Protein AF-A0A2X2M7Y1-F1 (afdb_monomer)

Foldseek 3Di:
DAAALLRVCVQCLQVLQLDDLLVVLLSNLLRQFADHNLCLVVLVLLAPSVLLVLLHVLLNVLSVVLSCVLRPDDADPVRPDDDDPVPDPPPDDDPVVVVVVVVVVSVVVVVVVVVQLVVLVVVQVVQQVVQQVVQCVVCVVVVHPGGDGPLQVQLVVQLVLLVVLPDDNVLSSVLSSLLSSCQRGNLVVSSNVCSVPLVVDAQLSSSLSSSLSNGNLYPVSLVSNLVSCPVRYDPVSSVSSVVCSVVSSVSSNSSSSSSSSVRSVVGD

Organism: Staphylococcus aureus (NCBI:txid1280)

Nearest PDB structures (foldseek):
  5l2a-assembly1_B  TM=8.641E-01  e=1.052E-09  Neisseria wadsworthii 9715
  5l27-assembly1_A  TM=8.281E-01  e=6.417E-10  Neisseria wadsworthii 9715
  5l26-assembly1_C  TM=8.248E-01  e=1.151E-09  Neisseria wadsworthii 9715
  5l24-assembly1_C  TM=8.376E-01  e=5.801E-09  Neisseria wadsworthii 9715
  5l2b-assembly1_B  TM=8.022E-01  e=2.827E-09  Neisseria wadsworthii 9715

Mean predicted aligned error: 6.66 Å

InterPro domains:
  IPR008276 Concentrative nucleoside transporter [PTHR10590] (1-267)
  IPR011657 Concentrative nucleoside transporter C-terminal domain [PF07662] (52-264)

Solvent-accessible surface area (backbone atoms only — not comparable to full-atom values): 13838 Å² total; per-residue (Å²): 118,62,41,25,45,50,54,49,49,60,77,40,30,71,38,50,57,74,47,56,53,70,57,44,37,37,54,53,25,34,29,24,34,29,48,32,50,87,50,48,70,58,48,47,75,40,45,67,44,71,49,53,65,53,24,56,64,42,25,54,58,34,26,51,54,46,31,50,71,77,54,70,77,86,77,54,79,92,68,69,68,87,61,66,75,82,85,56,92,70,71,78,66,54,69,68,58,49,49,51,52,50,52,52,51,51,51,52,49,51,54,48,50,52,54,49,51,54,51,36,49,52,49,49,50,51,49,23,52,51,39,24,52,52,36,32,53,51,18,64,73,73,72,46,92,57,59,51,39,52,40,56,61,44,9,61,73,32,26,64,54,28,42,75,49,69,42,55,76,75,56,11,53,55,50,6,23,48,56,31,39,17,34,68,40,36,39,67,61,45,40,63,69,41,40,82,53,49,85,76,45,53,58,28,57,40,39,27,54,52,19,34,43,59,33,45,35,26,57,61,46,53,55,48,42,53,56,45,37,58,76,54,31,56,70,69,46,35,57,52,45,62,74,42,50,70,57,30,50,49,38,9,47,50,21,21,51,50,34,12,37,61,48,22,76,79,30,110

Sequence (268 aa):
MFLGNTEALAVSSEQLKRMNEMRVLTIAMMSMSSVSGAIVGAYVQMVPGELVLTAIPLNIVNAIIVSCLLNPVSVEEKEDIIYSLKNNEVERQPFFSFLGDSVLAAGKLVLIIIAFVISFVALADLFDRFINLITGLIGGWIGIKGSFGLNQILGVFMYPFALLLGLPYDEAWLVAQQMAKKIVTNEFVVMGEISKDIASYTPHHRAVITTFLISFANFSTIGMIIGTLKGIVDKKTSDFVSKYVPMMLLSGILVSLLTAAFVGLFAW

pLDDT: mean 86.99, std 10.11, range [48.72, 98.0]

Secondary structure (DSSP, 8-state):
--S-HHHHHHHTHHHHTTS-HHHHHHHHHHHTT---HHHHHHHHHHS-HHHHHHHHHHHHHHHHHHHHHHS-----GGG-----STTS------HHHHHHHHHHHHHHHHHHHHHHHHHHHHHHHHHHHHHHHHHHHHHHHHT------HHHHHHHHHHHHHHHTT--HHHHHHHHHHHHHHHHS-HHHHHHHHTTTGGGS-HHHHHHHHHHHSS--SHHHHHHHHHHHHHHS-HHHHHHHHTTHHHHHHHHHHHHHHHHHHHHHH--

Structure (mmCIF, N/CA/C/O backbone):
data_AF-A0A2X2M7Y1-F1
#
_entry.id   AF-A0A2X2M7Y1-F1
#
loop_
_atom_site.group_PDB
_atom_site.id
_atom_site.type_symbol
_atom_site.label_atom_id
_atom_site.label_alt_id
_atom_site.label_comp_id
_atom_site.label_asym_id
_atom_site.label_entity_id
_atom_site.label_seq_id
_atom_site.pdbx_PDB_ins_code
_atom_site.Cartn_x
_atom_site.Cartn_y
_atom_site.Cartn_z
_atom_site.occupancy
_atom_site.B_iso_or_equiv
_atom_site.auth_seq_id
_atom_site.auth_comp_id
_atom_site.auth_asym_id
_atom_site.auth_atom_id
_atom_site.pdbx_PDB_model_num
ATOM 1 N N . MET A 1 1 ? -14.326 -2.096 -0.047 1.00 56.53 1 MET A N 1
ATOM 2 C CA . MET A 1 1 ? -14.554 -2.183 -1.510 1.00 56.53 1 MET A CA 1
ATOM 3 C C . MET A 1 1 ? -14.754 -0.832 -2.158 1.00 56.53 1 MET A C 1
ATOM 5 O O . MET A 1 1 ? -13.988 -0.526 -3.051 1.00 56.53 1 MET A O 1
ATOM 9 N N . PHE A 1 2 ? -15.753 -0.044 -1.746 1.00 70.25 2 PHE A N 1
ATOM 10 C CA . PHE A 1 2 ? -16.073 1.229 -2.416 1.00 70.25 2 PHE A CA 1
ATOM 11 C C . PHE A 1 2 ? -15.655 2.476 -1.630 1.00 70.25 2 PHE A C 1
ATOM 13 O O . PHE A 1 2 ? -15.624 3.574 -2.177 1.00 70.25 2 PHE A O 1
ATOM 20 N N . LEU A 1 3 ? -15.329 2.297 -0.352 1.00 79.44 3 LEU A N 1
ATOM 21 C CA . LEU A 1 3 ? -14.887 3.345 0.5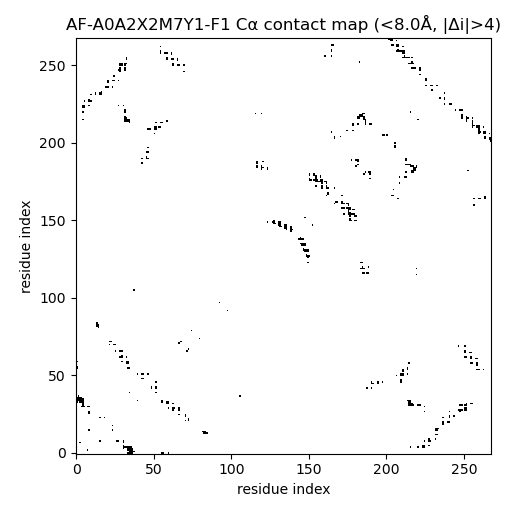56 1.00 79.44 3 LEU A CA 1
ATOM 22 C C . LEU A 1 3 ? -13.368 3.258 0.720 1.00 79.44 3 LEU A C 1
ATOM 24 O O . LEU A 1 3 ? -12.825 2.151 0.789 1.00 79.44 3 LEU A O 1
ATOM 28 N N . GLY A 1 4 ? -12.703 4.412 0.763 1.00 81.81 4 GLY A N 1
ATOM 29 C CA . GLY A 1 4 ? -11.273 4.502 1.026 1.00 81.81 4 GLY A CA 1
ATOM 30 C C . GLY A 1 4 ? -10.939 4.270 2.498 1.00 81.81 4 GLY A C 1
ATOM 31 O O . GLY A 1 4 ? -11.786 3.898 3.312 1.00 81.81 4 GLY A O 1
ATOM 32 N N . ASN A 1 5 ? -9.667 4.481 2.834 1.00 85.50 5 ASN A N 1
ATOM 33 C CA . ASN A 1 5 ? -9.090 4.140 4.142 1.00 85.50 5 ASN A CA 1
ATOM 34 C C . ASN A 1 5 ? -9.811 4.818 5.301 1.00 85.50 5 ASN A C 1
ATOM 36 O O . ASN A 1 5 ? -9.984 4.226 6.359 1.00 85.50 5 ASN A O 1
ATOM 40 N N . THR A 1 6 ? -10.181 6.084 5.122 1.00 81.62 6 THR A N 1
ATOM 41 C CA . THR A 1 6 ? -10.768 6.907 6.180 1.00 81.62 6 THR A CA 1
ATOM 42 C C . THR A 1 6 ? -12.283 6.757 6.201 1.00 81.62 6 THR A C 1
ATOM 44 O O . THR A 1 6 ? -12.874 6.661 7.276 1.00 81.62 6 THR A O 1
ATOM 47 N N . GLU A 1 7 ? -12.923 6.648 5.034 1.00 82.31 7 GLU A N 1
ATOM 48 C CA . GLU A 1 7 ? -14.371 6.485 4.935 1.00 82.31 7 GLU A CA 1
ATOM 49 C C . GLU A 1 7 ? -14.823 5.111 5.442 1.00 82.31 7 GLU A C 1
ATOM 51 O O . GLU A 1 7 ? -15.838 5.015 6.132 1.00 82.31 7 GLU A O 1
ATOM 56 N N . ALA A 1 8 ? -14.051 4.051 5.172 1.00 85.44 8 ALA A N 1
ATOM 57 C CA . ALA A 1 8 ? -14.343 2.709 5.678 1.00 85.44 8 ALA A CA 1
ATOM 58 C C . ALA A 1 8 ? -14.335 2.661 7.218 1.00 85.44 8 ALA A C 1
ATOM 60 O O . ALA A 1 8 ? -15.213 2.043 7.830 1.00 85.44 8 ALA A O 1
ATOM 61 N N . LEU A 1 9 ? -13.386 3.363 7.847 1.00 86.88 9 LEU A N 1
ATOM 62 C CA . LEU A 1 9 ? -13.311 3.499 9.303 1.00 86.88 9 LEU A CA 1
ATOM 63 C C . LEU A 1 9 ? -14.466 4.343 9.849 1.00 86.88 9 LEU A C 1
ATOM 65 O O . LEU A 1 9 ? -15.080 3.966 10.844 1.00 86.88 9 LEU A O 1
ATOM 69 N N . ALA A 1 10 ? -14.803 5.450 9.184 1.00 82.56 10 ALA A N 1
ATOM 70 C CA . ALA A 1 10 ? -15.890 6.331 9.599 1.00 82.56 10 ALA A CA 1
ATOM 71 C C . ALA A 1 10 ? -17.259 5.630 9.577 1.00 82.56 10 ALA A C 1
ATOM 73 O O . ALA A 1 10 ? -18.016 5.723 10.545 1.00 82.56 10 ALA A O 1
ATOM 74 N N . VAL A 1 11 ? -17.559 4.870 8.518 1.00 82.31 11 VAL A N 1
ATOM 75 C CA . VAL A 1 11 ? -18.815 4.101 8.416 1.00 82.31 11 VAL A CA 1
ATOM 76 C C . VAL A 1 11 ? -18.879 2.984 9.460 1.00 82.31 11 VAL A C 1
ATOM 78 O O . VAL A 1 11 ? -19.956 2.662 9.955 1.00 82.31 11 VAL A O 1
ATOM 81 N N . SER A 1 12 ? -17.727 2.448 9.862 1.00 85.25 12 SER A N 1
ATOM 82 C CA . SER A 1 12 ? -17.623 1.420 10.904 1.00 85.25 12 SER A CA 1
ATOM 83 C C . SER A 1 12 ? -17.454 2.001 12.315 1.00 85.25 12 SER A C 1
ATOM 85 O O . SER A 1 12 ? -17.210 1.253 13.260 1.00 85.25 12 SER A O 1
ATOM 87 N N . SER A 1 13 ? -17.570 3.324 12.484 1.00 81.62 13 SER A N 1
ATOM 88 C CA . SER A 1 13 ? -17.206 4.032 13.721 1.00 81.62 13 SER A CA 1
ATOM 89 C C . SER A 1 13 ? -17.888 3.483 14.972 1.00 81.62 13 SER A C 1
ATOM 91 O O . SER A 1 13 ? -17.260 3.349 16.020 1.00 81.62 13 SER A O 1
ATOM 93 N N . GLU A 1 14 ? -19.162 3.126 14.857 1.00 84.75 14 GLU A N 1
ATOM 94 C CA . GLU A 1 14 ? -19.971 2.651 15.975 1.00 84.75 14 GLU A CA 1
ATOM 95 C C . GLU A 1 14 ? -19.568 1.252 16.461 1.00 84.75 14 GLU A C 1
ATOM 97 O O . GLU A 1 14 ? -19.644 0.957 17.657 1.00 84.75 14 GLU A O 1
ATOM 102 N N . GLN A 1 15 ? -19.072 0.420 15.543 1.00 88.75 15 GLN A N 1
ATOM 103 C CA . GLN A 1 15 ? -18.453 -0.860 15.864 1.00 88.75 15 GLN A CA 1
ATOM 104 C C . GLN A 1 15 ? -17.068 -0.637 16.485 1.00 88.75 15 GLN A C 1
ATOM 106 O O . GLN A 1 15 ? -16.766 -1.197 17.537 1.00 88.75 15 GLN A O 1
ATOM 111 N N . LEU A 1 16 ? -16.239 0.216 15.870 1.00 90.50 16 LEU A N 1
ATOM 112 C CA . LEU A 1 16 ? -14.854 0.457 16.291 1.00 90.50 16 LEU A CA 1
ATOM 113 C C . LEU A 1 16 ? -14.747 0.980 17.729 1.00 90.50 16 LEU A C 1
ATOM 115 O O . LEU A 1 16 ? -13.829 0.594 18.442 1.00 90.50 16 LEU A O 1
ATOM 119 N N . LYS A 1 17 ? -15.701 1.801 18.181 1.00 89.12 17 LYS A N 1
ATOM 120 C CA . LYS A 1 17 ? -15.758 2.322 19.561 1.00 89.12 17 LYS A CA 1
ATOM 121 C C . LYS A 1 17 ? -15.951 1.253 20.638 1.00 89.12 17 LYS A C 1
ATOM 123 O O . LYS A 1 17 ? -15.695 1.525 21.806 1.00 89.12 17 LYS A O 1
ATOM 128 N N . ARG A 1 18 ? -16.482 0.085 20.273 1.00 89.44 18 ARG A N 1
ATOM 129 C CA . ARG A 1 18 ? -16.857 -0.989 21.210 1.00 89.44 18 ARG A CA 1
ATOM 130 C C . ARG A 1 18 ? -16.039 -2.260 21.020 1.00 89.44 18 ARG A C 1
ATOM 132 O O . ARG A 1 18 ? -16.233 -3.229 21.745 1.00 89.44 18 ARG A O 1
ATOM 139 N N . MET A 1 19 ? -15.150 -2.269 20.033 1.00 90.44 19 MET A N 1
ATOM 140 C CA . MET A 1 19 ? -14.219 -3.361 19.797 1.00 90.44 19 MET A CA 1
ATOM 141 C C . MET A 1 19 ? -12.989 -3.229 20.693 1.00 90.44 19 MET A C 1
ATOM 143 O O . MET A 1 19 ? -12.570 -2.127 21.036 1.00 90.44 19 MET A O 1
ATOM 147 N N . ASN A 1 20 ? -12.373 -4.367 21.011 1.00 92.25 20 ASN A N 1
ATOM 148 C CA . ASN A 1 20 ? -11.057 -4.385 21.638 1.00 92.25 20 ASN A CA 1
ATOM 149 C C . ASN A 1 20 ? -9.977 -3.814 20.693 1.00 92.25 20 ASN A C 1
ATOM 151 O O . ASN A 1 20 ? -10.140 -3.762 19.468 1.00 92.25 20 ASN A O 1
ATOM 155 N N . GLU A 1 21 ? -8.844 -3.403 21.257 1.00 94.62 21 GLU A N 1
ATOM 156 C CA . GLU A 1 21 ? -7.805 -2.685 20.518 1.00 94.62 21 GLU A CA 1
ATOM 157 C C . GLU A 1 21 ? -7.158 -3.551 19.422 1.00 94.62 21 GLU A C 1
ATOM 159 O O . GLU A 1 21 ? -6.785 -3.046 18.363 1.00 94.62 21 GLU A O 1
ATOM 164 N N . MET A 1 22 ? -7.093 -4.870 19.635 1.00 94.12 22 MET A N 1
ATOM 165 C CA . MET A 1 22 ? -6.576 -5.843 18.664 1.00 94.12 22 MET A CA 1
ATOM 166 C C . MET A 1 22 ? -7.482 -5.974 17.433 1.00 94.12 22 MET A C 1
ATOM 168 O O . MET A 1 22 ? -7.004 -6.061 16.299 1.00 94.12 22 MET A O 1
ATOM 172 N N . ARG A 1 23 ? -8.803 -5.943 17.617 1.00 94.19 23 ARG A N 1
ATOM 173 C CA . ARG A 1 23 ? -9.777 -5.929 16.518 1.00 94.19 23 ARG A CA 1
ATOM 174 C C . ARG A 1 23 ? -9.698 -4.616 15.751 1.00 94.19 23 ARG A C 1
ATOM 176 O O . ARG A 1 23 ? -9.678 -4.641 14.524 1.00 94.19 23 ARG A O 1
ATOM 183 N N . VAL A 1 24 ? -9.565 -3.488 16.450 1.00 95.25 24 VAL A N 1
ATOM 184 C CA . VAL A 1 24 ? -9.372 -2.180 15.802 1.00 95.25 24 VAL A CA 1
ATOM 185 C C . VAL A 1 24 ? -8.072 -2.153 14.992 1.00 95.25 24 VAL A C 1
ATOM 187 O O . VAL A 1 24 ? -8.087 -1.691 13.852 1.00 95.25 24 VAL A O 1
ATOM 190 N N . LEU A 1 25 ? -6.976 -2.717 15.514 1.00 96.19 25 LEU A N 1
ATOM 191 C CA . LEU A 1 25 ? -5.727 -2.880 14.764 1.00 96.19 25 LEU A CA 1
ATOM 192 C C . LEU A 1 25 ? -5.938 -3.706 13.488 1.00 96.19 25 LEU A C 1
ATOM 194 O O . LEU A 1 25 ? -5.469 -3.306 12.427 1.00 96.19 25 LEU A O 1
ATOM 198 N N . THR A 1 26 ? -6.694 -4.805 13.557 1.00 95.44 26 THR A N 1
ATOM 199 C CA . THR A 1 26 ? -7.028 -5.632 12.381 1.00 95.44 26 THR A CA 1
ATOM 200 C C . THR A 1 26 ? -7.710 -4.806 11.293 1.00 95.44 26 THR A C 1
ATOM 202 O O . THR A 1 26 ? -7.272 -4.813 10.144 1.00 95.44 26 THR A O 1
ATOM 205 N N . ILE A 1 27 ? -8.728 -4.020 11.657 1.00 93.94 27 ILE A N 1
ATOM 206 C CA . ILE A 1 27 ? -9.427 -3.151 10.704 1.00 93.94 27 ILE A CA 1
ATOM 207 C C . ILE A 1 27 ? -8.497 -2.055 10.162 1.00 93.94 27 ILE A C 1
ATOM 209 O O . ILE A 1 27 ? -8.545 -1.744 8.971 1.00 93.94 27 ILE A O 1
ATOM 213 N N . ALA A 1 28 ? -7.613 -1.496 10.993 1.00 94.56 28 ALA A N 1
ATOM 214 C CA . ALA A 1 28 ? -6.620 -0.513 10.562 1.00 94.56 28 ALA A CA 1
ATOM 215 C C . ALA A 1 28 ? -5.633 -1.103 9.537 1.00 94.56 28 ALA A C 1
ATOM 217 O O . ALA A 1 28 ? -5.360 -0.476 8.515 1.00 94.56 28 ALA A O 1
ATOM 218 N N . MET A 1 29 ? -5.150 -2.329 9.763 1.00 95.12 29 MET A N 1
ATOM 219 C CA . MET A 1 29 ? -4.289 -3.055 8.823 1.00 95.12 29 MET A CA 1
ATOM 220 C C . MET A 1 29 ? -5.002 -3.352 7.501 1.00 95.12 29 MET A C 1
ATOM 222 O O . MET A 1 29 ? -4.435 -3.125 6.434 1.00 95.12 29 MET A O 1
ATOM 226 N N . MET A 1 30 ? -6.258 -3.805 7.550 1.00 93.44 30 MET A N 1
ATOM 227 C CA . MET A 1 30 ? -7.059 -4.031 6.342 1.00 93.44 30 MET A CA 1
ATOM 228 C C . MET A 1 30 ? -7.295 -2.726 5.572 1.00 93.44 30 MET A C 1
ATOM 230 O O . MET A 1 30 ? -7.219 -2.701 4.341 1.00 93.44 30 MET A O 1
ATOM 234 N N . SER A 1 31 ? -7.511 -1.620 6.289 1.00 92.06 31 SER A N 1
ATOM 235 C CA . SER A 1 31 ? -7.743 -0.299 5.694 1.00 92.06 31 SER A CA 1
ATOM 236 C C . SER A 1 31 ? -6.552 0.194 4.872 1.00 92.06 31 SER A C 1
ATOM 238 O O . SER A 1 31 ? -6.771 0.890 3.894 1.00 92.06 31 SER A O 1
ATOM 240 N N . MET A 1 32 ? -5.316 -0.232 5.164 1.00 92.19 32 MET A N 1
ATOM 241 C CA . MET A 1 32 ? -4.124 0.110 4.361 1.00 92.19 32 MET A CA 1
ATOM 242 C C . MET A 1 32 ? -4.207 -0.348 2.895 1.00 92.19 32 MET A C 1
ATOM 244 O O . MET A 1 32 ? -3.522 0.200 2.035 1.00 92.19 32 MET A O 1
ATOM 248 N N . SER A 1 33 ? -5.013 -1.372 2.612 1.00 88.69 33 SER A N 1
ATOM 249 C CA . SER A 1 33 ? -5.167 -1.960 1.275 1.00 88.69 33 SER A CA 1
ATOM 250 C C . SER A 1 33 ? -6.394 -1.462 0.507 1.00 88.69 33 SER A C 1
ATOM 252 O O . SER A 1 33 ? -6.603 -1.837 -0.650 1.00 88.69 33 SER A O 1
ATOM 254 N N . SER A 1 34 ? -7.228 -0.645 1.156 1.00 84.56 34 SER A N 1
ATOM 255 C CA . SER A 1 34 ? -8.460 -0.148 0.553 1.00 84.56 34 SER A CA 1
ATOM 256 C C . SER A 1 34 ? -8.147 0.851 -0.557 1.00 84.56 34 SER A C 1
ATOM 258 O O . SER A 1 34 ? -7.065 1.426 -0.611 1.00 84.56 34 SER A O 1
ATOM 260 N N . VAL A 1 35 ? -9.099 1.032 -1.466 1.00 84.44 35 VAL A N 1
ATOM 261 C CA . VAL A 1 35 ? -9.070 2.041 -2.528 1.00 84.44 35 VAL A CA 1
ATOM 262 C C . VAL A 1 35 ? -10.454 2.675 -2.556 1.00 84.44 35 VAL A C 1
ATOM 264 O O . VAL A 1 35 ? -11.460 1.968 -2.482 1.00 84.44 35 VAL A O 1
ATOM 267 N N . SER A 1 36 ? -10.516 4.006 -2.620 1.00 83.81 36 SER A N 1
ATOM 268 C CA . SER A 1 36 ? -11.800 4.709 -2.687 1.00 83.81 36 SER A CA 1
ATOM 269 C C . SER A 1 36 ? -12.383 4.609 -4.091 1.00 83.81 36 SER A C 1
ATOM 271 O O . SER A 1 36 ? -11.693 4.885 -5.071 1.00 83.81 36 SER A O 1
ATOM 273 N N . GLY A 1 37 ? -13.675 4.293 -4.205 1.00 83.06 37 GLY A N 1
ATOM 274 C CA . GLY A 1 37 ? -14.379 4.308 -5.489 1.00 83.06 37 GLY A CA 1
ATOM 275 C C . GLY A 1 37 ? -14.290 5.669 -6.187 1.00 83.06 37 GLY A C 1
ATOM 276 O O . GLY A 1 37 ? -14.208 5.725 -7.411 1.00 83.06 37 GLY A O 1
ATOM 277 N N . ALA A 1 38 ? -14.201 6.756 -5.409 1.00 79.50 38 ALA A N 1
ATOM 278 C CA . ALA A 1 38 ? -14.051 8.117 -5.921 1.00 79.50 38 ALA A CA 1
ATOM 279 C C . ALA A 1 38 ? -12.776 8.317 -6.757 1.00 79.50 38 ALA A C 1
ATOM 281 O O . ALA A 1 38 ? -12.754 9.169 -7.640 1.00 79.50 38 ALA A O 1
ATOM 282 N N . ILE A 1 39 ? -11.725 7.532 -6.500 1.00 83.19 39 ILE A N 1
ATOM 283 C CA . ILE A 1 39 ? -10.438 7.675 -7.187 1.00 83.19 39 ILE A CA 1
ATOM 284 C C . ILE A 1 39 ? -10.188 6.612 -8.260 1.00 83.19 39 ILE A C 1
ATOM 286 O O . ILE A 1 39 ? -9.283 6.774 -9.075 1.00 83.19 39 ILE A O 1
ATOM 290 N N . VAL A 1 40 ? -11.009 5.556 -8.314 1.00 88.25 40 VAL A N 1
ATOM 291 C CA . VAL A 1 40 ? -10.902 4.509 -9.345 1.00 88.25 40 VAL A CA 1
ATOM 292 C C . VAL A 1 40 ? -10.983 5.124 -10.742 1.00 88.25 40 VAL A C 1
ATOM 294 O O . VAL A 1 40 ? -10.198 4.766 -11.615 1.00 88.25 40 VAL A O 1
ATOM 297 N N . GLY A 1 41 ? -11.864 6.114 -10.930 1.00 86.56 41 GLY A N 1
ATOM 298 C CA . GLY A 1 41 ? -11.987 6.855 -12.186 1.00 86.56 41 GLY A CA 1
ATOM 299 C C . GLY A 1 41 ? -10.702 7.575 -12.613 1.00 86.56 41 GLY A C 1
ATOM 300 O O . GLY A 1 41 ? -10.453 7.697 -13.806 1.00 86.56 41 GLY A O 1
ATOM 301 N N . ALA A 1 42 ? -9.864 8.006 -11.666 1.00 87.56 42 ALA A N 1
ATOM 302 C CA . ALA A 1 42 ? -8.564 8.595 -11.976 1.00 87.56 42 ALA A CA 1
ATOM 303 C C . ALA A 1 42 ? -7.532 7.518 -12.347 1.00 87.56 42 ALA A C 1
ATOM 305 O O . ALA A 1 42 ? -6.801 7.685 -13.319 1.00 87.56 42 ALA A O 1
ATOM 306 N N . TYR A 1 43 ? -7.508 6.385 -11.636 1.00 91.38 43 TYR A N 1
ATOM 307 C CA . TYR A 1 43 ? -6.580 5.287 -11.933 1.00 91.38 43 TYR A CA 1
ATOM 308 C C . TYR A 1 43 ? -6.764 4.721 -13.339 1.00 91.38 43 TYR A C 1
ATOM 310 O O . TYR A 1 43 ? -5.779 4.546 -14.051 1.00 91.38 43 TYR A O 1
ATOM 318 N N . VAL A 1 44 ? -8.006 4.506 -13.780 1.00 93.50 44 VAL A N 1
ATOM 319 C CA . VAL A 1 44 ? -8.277 3.957 -15.123 1.00 93.50 44 VAL A CA 1
ATOM 320 C C . VAL A 1 44 ? -7.857 4.892 -16.268 1.00 93.50 44 VAL A C 1
ATOM 322 O O . VAL A 1 44 ? -7.791 4.453 -17.410 1.00 93.50 44 VAL A O 1
ATOM 325 N N . GLN A 1 45 ? -7.573 6.170 -15.986 1.00 91.25 45 GLN A N 1
ATOM 326 C CA . GLN A 1 45 ? -7.013 7.115 -16.963 1.00 91.25 45 GLN A CA 1
ATOM 327 C C . GLN A 1 45 ? -5.481 7.047 -17.044 1.00 91.25 45 GLN A C 1
ATOM 329 O O . GLN A 1 45 ? -4.895 7.545 -18.000 1.00 91.25 45 GLN A O 1
ATOM 334 N N . MET A 1 46 ? -4.825 6.467 -16.036 1.00 93.06 46 MET A N 1
ATOM 335 C CA . MET A 1 46 ? -3.364 6.443 -15.909 1.00 93.06 46 MET A CA 1
ATOM 336 C C . MET A 1 46 ? -2.775 5.058 -16.186 1.00 93.06 46 MET A C 1
ATOM 338 O O . MET A 1 46 ? -1.649 4.956 -16.668 1.00 93.06 46 MET A O 1
ATOM 342 N N . VAL A 1 47 ? -3.517 3.997 -15.865 1.00 95.50 47 VAL A N 1
ATOM 343 C CA . VAL A 1 47 ? -3.093 2.597 -15.989 1.00 95.50 47 VAL A CA 1
ATOM 344 C C . VAL A 1 47 ? -4.254 1.727 -16.505 1.00 95.50 47 VAL A C 1
ATOM 346 O O . VAL A 1 47 ? -5.409 2.144 -16.386 1.00 95.50 47 VAL A O 1
ATOM 349 N N . PRO A 1 48 ? -3.995 0.529 -17.077 1.00 95.50 48 PRO A N 1
ATOM 350 C CA . PRO A 1 48 ? -5.040 -0.311 -17.668 1.00 95.50 48 PRO A CA 1
ATOM 351 C C . PRO A 1 48 ? -6.187 -0.604 -16.700 1.00 95.50 48 PRO A C 1
ATOM 353 O O . PRO A 1 48 ? -5.989 -1.191 -15.631 1.00 95.50 48 PRO A O 1
ATOM 356 N N . GLY A 1 49 ? -7.399 -0.197 -17.080 1.00 94.62 49 GLY A N 1
ATOM 357 C CA . GLY A 1 49 ? -8.560 -0.259 -16.200 1.00 94.62 49 GLY A CA 1
ATOM 358 C C . GLY A 1 49 ? -8.964 -1.684 -15.824 1.00 94.62 49 GLY A C 1
ATOM 359 O O . GLY A 1 49 ? -9.446 -1.908 -14.716 1.00 94.62 49 GLY A O 1
ATOM 360 N N . GLU A 1 50 ? -8.701 -2.666 -16.686 1.00 95.25 50 GLU A N 1
ATOM 361 C CA . GLU A 1 50 ? -8.996 -4.075 -16.414 1.00 95.25 50 GLU A CA 1
ATOM 362 C C . GLU A 1 50 ? -8.179 -4.584 -15.219 1.00 95.25 50 GLU A C 1
ATOM 364 O O . GLU A 1 50 ? -8.704 -5.276 -14.343 1.00 95.25 50 GLU A O 1
ATOM 369 N N . LEU A 1 51 ? -6.909 -4.179 -15.131 1.00 96.19 51 LEU A N 1
ATOM 370 C CA . LEU A 1 51 ? -6.023 -4.525 -14.019 1.00 96.19 51 LEU A CA 1
ATOM 371 C C . LEU A 1 51 ? -6.428 -3.797 -12.732 1.00 96.19 51 LEU A C 1
ATOM 373 O O . LEU A 1 51 ? -6.387 -4.397 -11.657 1.00 96.19 51 LEU A O 1
ATOM 377 N N . VAL A 1 52 ? -6.887 -2.542 -12.836 1.00 95.12 52 VAL A N 1
ATOM 378 C CA . VAL A 1 52 ? -7.431 -1.787 -11.693 1.00 95.12 52 VAL A CA 1
ATOM 379 C C . VAL A 1 52 ? -8.628 -2.509 -11.087 1.00 95.12 52 VAL A C 1
ATOM 381 O O . VAL A 1 52 ? -8.661 -2.777 -9.885 1.00 95.12 52 VAL A O 1
ATOM 384 N N . LEU A 1 53 ? -9.601 -2.856 -11.928 1.00 93.75 53 LEU A N 1
ATOM 385 C CA . LEU A 1 53 ? -10.831 -3.515 -11.500 1.00 93.75 53 LEU A CA 1
ATOM 386 C C . LEU A 1 53 ? -10.582 -4.939 -10.991 1.00 93.75 53 LEU A C 1
ATOM 388 O O . LEU A 1 53 ? -11.310 -5.397 -10.113 1.00 93.75 53 LEU A O 1
ATOM 392 N N . THR A 1 54 ? -9.536 -5.609 -11.481 1.00 94.31 54 THR A N 1
ATOM 393 C CA . THR A 1 54 ? -9.111 -6.933 -10.999 1.00 94.31 54 THR A CA 1
ATOM 394 C C . THR A 1 54 ? -8.448 -6.858 -9.620 1.00 94.31 54 THR A C 1
ATOM 396 O O . THR A 1 54 ? -8.713 -7.697 -8.759 1.00 94.31 54 THR A O 1
ATOM 399 N N . ALA A 1 55 ? -7.618 -5.843 -9.367 1.00 94.38 55 ALA A N 1
ATOM 400 C CA . ALA A 1 55 ? -6.882 -5.715 -8.108 1.00 94.38 55 ALA A CA 1
ATOM 401 C C . ALA A 1 55 ? -7.787 -5.417 -6.898 1.00 94.38 55 ALA A C 1
ATOM 403 O O . ALA A 1 55 ? -7.546 -5.925 -5.804 1.00 94.38 55 ALA A O 1
ATOM 404 N N . ILE A 1 56 ? -8.855 -4.632 -7.078 1.00 92.38 56 ILE A N 1
ATOM 405 C CA . ILE A 1 56 ? -9.759 -4.218 -5.988 1.00 92.38 56 ILE A CA 1
ATOM 406 C C . ILE A 1 56 ? -10.362 -5.406 -5.208 1.00 92.38 56 ILE A C 1
ATOM 408 O O . ILE A 1 56 ? -10.244 -5.414 -3.979 1.00 92.38 56 ILE A O 1
ATOM 412 N N . PRO A 1 57 ? -11.019 -6.401 -5.841 1.00 92.44 57 PRO A N 1
ATOM 413 C CA . PRO A 1 57 ? -11.547 -7.553 -5.116 1.00 92.44 57 PRO A CA 1
ATOM 414 C C . PRO A 1 57 ? -10.442 -8.419 -4.501 1.00 92.44 57 PRO A C 1
ATOM 416 O O . PRO A 1 57 ? -10.599 -8.886 -3.371 1.00 92.44 57 PRO A O 1
ATOM 419 N N . LEU A 1 58 ? -9.310 -8.583 -5.194 1.00 94.88 58 LEU A N 1
ATOM 420 C CA . LEU A 1 58 ? -8.167 -9.348 -4.688 1.00 94.88 58 LEU A CA 1
ATOM 421 C C . LEU A 1 58 ? -7.590 -8.739 -3.410 1.00 94.88 58 LEU A C 1
ATOM 423 O O . LEU A 1 58 ? -7.321 -9.469 -2.460 1.00 94.88 58 LEU A O 1
ATOM 427 N N . ASN A 1 59 ? -7.491 -7.411 -3.332 1.00 94.50 59 ASN A N 1
ATOM 428 C CA . ASN A 1 59 ? -7.015 -6.731 -2.130 1.00 94.50 59 ASN A CA 1
ATOM 429 C C . ASN A 1 59 ? -7.837 -7.064 -0.890 1.00 94.50 59 ASN A C 1
ATOM 431 O O . ASN A 1 59 ? -7.273 -7.129 0.190 1.00 94.50 59 ASN A O 1
ATOM 435 N N . ILE A 1 60 ? -9.146 -7.292 -1.011 1.00 91.81 60 ILE A N 1
ATOM 436 C CA . ILE A 1 60 ? -9.991 -7.638 0.143 1.00 91.81 60 ILE A CA 1
ATOM 437 C C . ILE A 1 60 ? -9.609 -9.012 0.669 1.00 91.81 60 ILE A C 1
ATOM 439 O O . ILE A 1 60 ? -9.373 -9.178 1.862 1.00 91.81 60 ILE A O 1
ATOM 443 N N . VAL A 1 61 ? -9.559 -9.989 -0.239 1.00 94.44 61 VAL A N 1
ATOM 444 C CA . VAL A 1 61 ? -9.229 -11.375 0.089 1.00 94.44 61 VAL A CA 1
ATOM 445 C C . VAL A 1 61 ? -7.835 -11.413 0.708 1.00 94.44 61 VAL A C 1
ATOM 447 O O . VAL A 1 61 ? -7.645 -11.962 1.790 1.00 94.44 61 VAL A O 1
ATOM 450 N N . ASN A 1 62 ? -6.888 -10.720 0.082 1.00 96.06 62 ASN A N 1
ATOM 451 C CA . ASN A 1 62 ? -5.511 -10.630 0.541 1.00 96.06 62 ASN A CA 1
ATOM 452 C C . ASN A 1 62 ? -5.388 -9.865 1.863 1.00 96.06 62 ASN A C 1
ATOM 454 O O . ASN A 1 62 ? -4.604 -10.268 2.714 1.00 96.06 62 ASN A O 1
ATOM 458 N N . ALA A 1 63 ? -6.178 -8.814 2.092 1.00 95.12 63 ALA A N 1
ATOM 459 C CA . ALA A 1 63 ? -6.206 -8.097 3.364 1.00 95.12 63 ALA A CA 1
ATOM 460 C C . ALA A 1 63 ? -6.710 -8.973 4.504 1.00 95.12 63 ALA A C 1
ATOM 462 O O . ALA A 1 63 ? -6.149 -8.920 5.595 1.00 95.12 63 ALA A O 1
ATOM 463 N N . ILE A 1 64 ? -7.721 -9.809 4.259 1.00 94.44 64 ILE A N 1
ATOM 464 C CA . ILE A 1 64 ? -8.189 -10.791 5.242 1.00 94.44 64 ILE A CA 1
ATOM 465 C C . ILE A 1 64 ? -7.065 -11.788 5.536 1.00 94.44 64 ILE A C 1
ATOM 467 O O . ILE A 1 64 ? -6.677 -11.922 6.692 1.00 94.44 64 ILE A O 1
ATOM 471 N N . ILE A 1 65 ? -6.472 -12.402 4.506 1.00 96.44 65 ILE A N 1
ATOM 472 C CA . ILE A 1 65 ? -5.372 -13.370 4.662 1.00 96.44 65 ILE A CA 1
ATOM 473 C C . ILE A 1 65 ? -4.215 -12.762 5.466 1.00 96.44 65 ILE A C 1
ATOM 475 O O . ILE A 1 65 ? -3.811 -13.306 6.492 1.00 96.44 65 ILE A O 1
ATOM 479 N N . VAL A 1 66 ? -3.700 -11.614 5.026 1.00 97.25 66 VAL A N 1
ATOM 480 C CA . VAL A 1 66 ? -2.553 -10.947 5.651 1.00 97.25 66 VAL A CA 1
ATOM 481 C C . VAL A 1 66 ? -2.891 -10.489 7.066 1.00 97.25 66 VAL A C 1
ATOM 483 O O . VAL A 1 66 ? -2.068 -10.649 7.966 1.00 97.25 66 VAL A O 1
ATOM 486 N N . SER A 1 67 ? -4.095 -9.964 7.301 1.00 95.00 67 SER A N 1
ATOM 487 C CA . SER A 1 67 ? -4.484 -9.526 8.642 1.00 95.00 67 SER A CA 1
ATOM 488 C C . SER A 1 67 ? -4.623 -10.689 9.622 1.00 95.00 67 SER A C 1
ATOM 490 O O . SER A 1 67 ? -4.157 -10.560 10.750 1.00 95.00 67 SER A O 1
ATOM 492 N N . CYS A 1 68 ? -5.143 -11.840 9.187 1.00 94.75 68 CYS A N 1
ATOM 493 C CA . CYS A 1 68 ? -5.185 -13.056 9.996 1.00 94.75 68 CYS A CA 1
ATOM 494 C C . CYS A 1 68 ? -3.786 -13.616 10.293 1.00 94.75 68 CYS A C 1
ATOM 496 O O . CYS A 1 68 ? -3.572 -14.151 11.377 1.00 94.75 68 CYS A O 1
ATOM 498 N N . LEU A 1 69 ? -2.838 -13.493 9.357 1.00 96.56 69 LEU A N 1
ATOM 499 C CA . LEU A 1 69 ? -1.454 -13.936 9.557 1.00 96.56 69 LEU A CA 1
ATOM 500 C C . LEU A 1 69 ? -0.688 -13.030 10.522 1.00 96.56 69 LEU A C 1
ATOM 502 O O . LEU A 1 69 ? 0.027 -13.518 11.393 1.00 96.56 69 LEU A O 1
ATOM 506 N N . LEU A 1 70 ? -0.812 -11.713 10.352 1.00 96.69 70 LEU A N 1
ATOM 507 C CA . LEU A 1 70 ? -0.069 -10.745 11.152 1.00 96.69 70 LEU A CA 1
ATOM 508 C C . LEU A 1 70 ? -0.697 -10.556 12.535 1.00 96.69 70 LEU A C 1
ATOM 510 O O . LEU A 1 70 ? 0.020 -10.508 13.529 1.00 96.69 70 LEU A O 1
ATOM 514 N N . ASN A 1 71 ? -2.022 -10.451 12.608 1.00 96.00 71 ASN A N 1
ATOM 515 C CA . ASN A 1 71 ? -2.759 -10.168 13.832 1.00 96.00 71 ASN A CA 1
ATOM 516 C C . ASN A 1 71 ? -3.925 -11.154 14.010 1.00 96.00 71 ASN A C 1
ATOM 518 O O . ASN A 1 71 ? -5.086 -10.775 13.834 1.00 96.00 71 ASN A O 1
ATOM 522 N N . PRO A 1 72 ? -3.645 -12.427 14.335 1.00 93.00 72 PRO A N 1
ATOM 523 C CA . PRO A 1 72 ? -4.693 -13.407 14.576 1.00 93.00 72 PRO A CA 1
ATOM 524 C C . PRO A 1 72 ? -5.510 -12.996 15.804 1.00 93.00 72 PRO A C 1
ATOM 526 O O . PRO A 1 72 ? -5.003 -12.955 16.926 1.00 93.00 72 PRO A O 1
ATOM 529 N N . VAL A 1 73 ? -6.791 -12.698 15.594 1.00 88.44 73 VAL A N 1
ATOM 530 C CA . VAL A 1 73 ? -7.726 -12.358 16.669 1.00 88.44 73 VAL A CA 1
ATOM 531 C C . VAL A 1 73 ? -8.730 -13.489 16.844 1.00 88.44 73 VAL A C 1
ATOM 533 O O . VAL A 1 73 ? -9.374 -13.903 15.883 1.00 88.44 73 VAL A O 1
ATOM 536 N N . SER A 1 74 ? -8.890 -13.954 18.082 1.00 85.31 74 SER A N 1
ATOM 537 C CA . SER A 1 74 ? -10.005 -14.812 18.480 1.00 85.31 74 SER A CA 1
ATOM 538 C C . SER A 1 74 ? -11.115 -13.941 19.061 1.00 85.31 74 SER A C 1
ATOM 540 O O . SER A 1 74 ? -10.843 -13.085 19.905 1.00 85.31 74 SER A O 1
ATOM 542 N N . VAL A 1 75 ? -12.346 -14.126 18.589 1.00 83.31 75 VAL A N 1
ATOM 543 C CA . VAL A 1 75 ? -13.522 -13.403 19.082 1.00 83.31 75 VAL A CA 1
ATOM 544 C C . VAL A 1 75 ? -14.361 -14.389 19.881 1.00 83.31 75 VAL A C 1
ATOM 546 O O . VAL A 1 75 ? -14.830 -15.387 19.340 1.00 83.31 75 VAL A O 1
ATOM 549 N N . GLU A 1 76 ? -14.519 -14.133 21.177 1.00 85.19 76 GLU A N 1
ATOM 550 C CA . GLU A 1 76 ? -15.445 -14.905 22.004 1.00 85.19 76 GLU A CA 1
ATOM 551 C C . GLU A 1 76 ? -16.892 -14.605 21.594 1.00 85.19 76 GLU A C 1
ATOM 553 O O . GLU A 1 76 ? -17.208 -13.480 21.212 1.00 85.19 76 GLU A O 1
ATOM 558 N N . GLU A 1 77 ? -17.799 -15.571 21.748 1.00 82.75 77 GLU A N 1
ATOM 559 C CA . GLU A 1 77 ? -19.213 -15.435 21.354 1.00 82.75 77 GLU A CA 1
ATOM 560 C C . GLU A 1 77 ? -19.898 -14.216 22.005 1.00 82.75 77 GLU A C 1
ATOM 562 O O . GLU A 1 77 ? -20.706 -13.531 21.386 1.00 82.75 77 GLU A O 1
ATOM 567 N N . LYS A 1 78 ? -19.491 -13.862 23.233 1.00 82.94 78 LYS A N 1
ATOM 568 C CA . LYS A 1 78 ? -19.974 -12.669 23.952 1.00 82.94 78 LYS A CA 1
ATOM 569 C C . LYS A 1 78 ? -19.533 -11.336 23.324 1.00 82.94 78 LYS A C 1
ATOM 571 O O . LYS A 1 78 ? -20.143 -10.306 23.594 1.00 82.94 78 LYS A O 1
ATOM 576 N N . GLU A 1 79 ? -18.447 -11.338 22.552 1.00 79.69 79 GLU A N 1
ATOM 577 C CA . GLU A 1 79 ? -17.880 -10.166 21.874 1.00 79.69 79 GLU A CA 1
ATOM 578 C C . GLU A 1 79 ? -18.253 -10.114 20.383 1.00 79.69 79 GLU A C 1
ATOM 580 O O . GLU A 1 79 ? -17.977 -9.110 19.710 1.00 79.69 79 GLU A O 1
ATOM 585 N N . ASP A 1 80 ? -18.885 -11.166 19.852 1.00 82.25 80 ASP A N 1
ATOM 586 C CA . ASP A 1 80 ? -19.350 -11.243 18.466 1.00 82.25 80 ASP A CA 1
ATOM 587 C C . ASP A 1 80 ? -20.703 -10.542 18.283 1.00 82.25 80 ASP A C 1
ATOM 589 O O . ASP A 1 80 ? -21.729 -11.117 17.922 1.00 82.25 80 ASP A O 1
ATOM 593 N N . ILE A 1 81 ? -20.709 -9.248 18.603 1.00 83.44 81 ILE A N 1
ATOM 594 C CA . ILE A 1 81 ? -21.886 -8.392 18.516 1.00 83.44 81 ILE A CA 1
ATOM 595 C C . ILE A 1 81 ? -21.693 -7.414 17.359 1.00 83.44 81 ILE A C 1
ATOM 597 O O . ILE A 1 81 ? -20.721 -6.651 17.316 1.00 83.44 81 ILE A O 1
ATOM 601 N N . ILE A 1 82 ? -22.653 -7.409 16.432 1.00 83.12 82 ILE A N 1
ATOM 602 C CA . ILE A 1 82 ? -22.728 -6.428 15.347 1.00 83.12 82 ILE A CA 1
ATOM 603 C C . ILE A 1 82 ? -23.486 -5.200 15.856 1.00 83.12 82 ILE A C 1
ATOM 605 O O . ILE A 1 82 ? -24.719 -5.173 15.917 1.00 83.12 82 ILE A O 1
ATOM 609 N N . TYR A 1 83 ? -22.741 -4.155 16.197 1.00 78.75 83 TYR A N 1
ATOM 610 C CA . TYR A 1 83 ? -23.279 -2.844 16.521 1.00 78.75 83 TYR A CA 1
ATOM 611 C C . TYR A 1 83 ? -23.652 -2.133 15.221 1.00 78.75 83 TYR A C 1
ATOM 613 O O . TYR A 1 83 ? -22.816 -1.583 14.509 1.00 78.75 83 TYR A O 1
ATOM 621 N N . SER A 1 84 ? -24.939 -2.167 14.894 1.00 67.00 84 SER A N 1
ATOM 622 C CA . SER A 1 84 ? -25.484 -1.414 13.766 1.00 67.00 84 SER A CA 1
ATOM 623 C C . SER A 1 84 ? -26.020 -0.062 14.228 1.00 67.00 84 SER A C 1
ATOM 625 O O . SER A 1 84 ? -26.480 0.085 15.359 1.00 67.00 84 SER A O 1
ATOM 627 N N . LEU A 1 85 ? -26.059 0.908 13.316 1.00 63.25 85 LEU A N 1
ATOM 628 C CA . LEU A 1 85 ? -26.687 2.221 13.517 1.00 63.25 85 LEU A CA 1
ATOM 629 C C . LEU A 1 85 ? -28.227 2.156 13.664 1.00 63.25 85 LEU A C 1
ATOM 631 O O . LEU A 1 85 ? -28.891 3.181 13.553 1.00 63.25 85 LEU A O 1
ATOM 635 N N . LYS A 1 86 ? -28.814 0.974 13.916 1.00 53.06 86 LYS A N 1
ATOM 636 C CA . LYS A 1 86 ? -30.265 0.704 13.884 1.00 53.06 86 LYS A CA 1
ATOM 637 C C . LYS A 1 86 ? -31.119 1.519 14.868 1.00 53.06 86 LYS A C 1
ATOM 639 O O . LYS A 1 86 ? -32.335 1.427 14.779 1.00 53.06 86 LYS A O 1
ATOM 644 N N . ASN A 1 87 ? -30.521 2.310 15.759 1.00 48.72 87 ASN A N 1
ATOM 645 C CA . ASN A 1 87 ? -31.254 3.071 16.776 1.00 48.72 87 ASN A CA 1
ATOM 646 C C . ASN A 1 87 ? -31.405 4.570 16.507 1.00 48.72 87 ASN A C 1
ATOM 648 O O . ASN A 1 87 ? -32.079 5.232 17.288 1.00 48.72 87 ASN A O 1
ATOM 652 N N . ASN A 1 88 ? -30.851 5.100 15.417 1.00 52.59 88 ASN A N 1
ATOM 653 C CA . ASN A 1 88 ? -31.231 6.432 14.967 1.00 52.59 88 ASN A CA 1
ATOM 654 C C . ASN A 1 88 ? -32.101 6.268 13.725 1.00 52.59 88 ASN A C 1
ATOM 656 O O . ASN A 1 88 ? -31.666 5.668 12.741 1.00 52.59 88 ASN A O 1
ATOM 660 N N . GLU A 1 89 ? -33.316 6.809 13.766 1.00 51.44 89 GLU A N 1
ATOM 661 C CA . GLU A 1 89 ? -34.072 7.189 12.574 1.00 51.44 89 GLU A CA 1
ATOM 662 C C . GLU A 1 89 ? -33.230 8.213 11.801 1.00 51.44 89 GLU A C 1
ATOM 664 O O . GLU A 1 89 ? -33.428 9.421 11.889 1.00 51.44 89 GLU A O 1
ATOM 669 N N . VAL A 1 90 ? -32.193 7.751 11.103 1.00 57.81 90 VAL A N 1
ATOM 670 C CA . VAL A 1 90 ? -31.461 8.593 10.169 1.00 57.81 90 VAL A CA 1
ATOM 671 C C . VAL A 1 90 ? -32.400 8.745 8.988 1.00 57.81 90 VAL A C 1
ATOM 673 O O . VAL A 1 90 ? -32.464 7.873 8.117 1.00 57.81 90 VAL A O 1
ATOM 676 N N . GLU A 1 91 ? -33.192 9.817 9.010 1.00 62.69 91 GLU A N 1
ATOM 677 C CA . GLU A 1 91 ? -33.965 10.252 7.856 1.00 62.69 91 GLU A CA 1
ATOM 678 C C . GLU A 1 91 ? -33.046 10.211 6.637 1.00 62.69 91 GLU A C 1
ATOM 680 O O . GLU A 1 91 ? -31.969 10.818 6.616 1.00 62.69 91 GLU A O 1
ATOM 685 N N . ARG A 1 92 ? -33.441 9.431 5.625 1.00 64.81 92 ARG A N 1
ATOM 686 C CA . ARG A 1 92 ? -32.708 9.405 4.364 1.00 64.81 92 ARG A CA 1
ATOM 687 C C . ARG A 1 92 ? -32.726 10.824 3.820 1.00 64.81 92 ARG A C 1
ATOM 689 O O . ARG A 1 92 ? -33.792 11.339 3.491 1.00 64.81 92 ARG A O 1
ATOM 696 N N . GLN A 1 93 ? -31.550 11.438 3.738 1.00 74.44 93 GLN A N 1
ATOM 697 C CA . GLN A 1 93 ? -31.425 12.778 3.191 1.00 74.44 93 GLN A CA 1
ATOM 698 C C . GLN A 1 93 ? -32.058 12.837 1.787 1.00 74.44 93 GLN A C 1
ATOM 700 O O . GLN A 1 93 ? -31.905 11.890 1.003 1.00 74.44 93 GLN A O 1
ATOM 705 N N . PRO A 1 94 ? -32.740 13.941 1.433 1.00 89.81 94 PRO A N 1
ATOM 706 C CA . PRO A 1 94 ? -33.218 14.161 0.074 1.00 89.81 94 PRO A CA 1
ATOM 707 C C . PRO A 1 94 ? -32.081 14.023 -0.946 1.00 89.81 94 PRO A C 1
ATOM 709 O O . PRO A 1 94 ? -30.962 14.470 -0.692 1.00 89.81 94 PRO A O 1
ATOM 712 N N . PHE A 1 95 ? -32.372 13.458 -2.123 1.00 87.31 95 PHE A N 1
ATOM 713 C CA . PHE A 1 95 ? -31.372 13.121 -3.150 1.00 87.31 95 PHE A CA 1
ATOM 714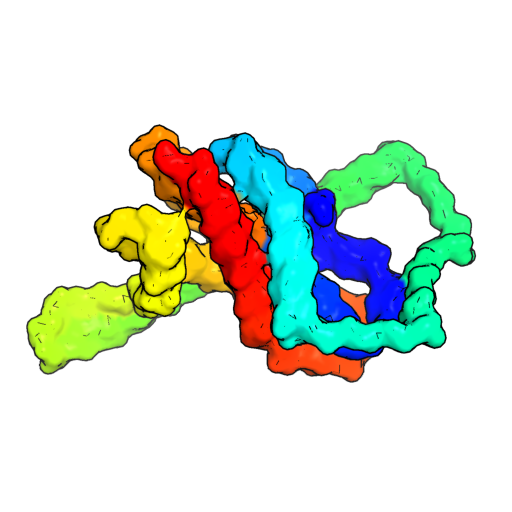 C C . PHE A 1 95 ? -30.385 14.260 -3.457 1.00 87.31 95 PHE A C 1
ATOM 716 O O . PHE A 1 95 ? -29.180 14.035 -3.485 1.00 87.31 95 PHE A O 1
ATOM 723 N N . PHE A 1 96 ? -30.870 15.492 -3.630 1.00 89.12 96 PHE A N 1
ATOM 724 C CA . PHE A 1 96 ? -30.008 16.642 -3.925 1.00 89.12 96 PHE A CA 1
ATOM 725 C C . PHE A 1 96 ? -29.157 17.101 -2.736 1.00 89.12 96 PHE A C 1
ATOM 727 O O . PHE A 1 96 ? -28.048 17.581 -2.951 1.00 89.12 96 PHE A O 1
ATOM 734 N N . SER A 1 97 ? -29.637 16.918 -1.501 1.00 84.50 97 SER A N 1
ATOM 735 C CA . SER A 1 97 ? -28.824 17.162 -0.303 1.00 84.50 97 SER A CA 1
ATOM 736 C C . SER A 1 97 ? -27.672 16.163 -0.246 1.00 84.50 97 SER A C 1
ATOM 738 O O . SER A 1 97 ? -26.521 16.561 -0.121 1.00 84.50 97 SER A O 1
ATOM 740 N N . PHE A 1 98 ? -27.975 14.877 -0.446 1.00 83.00 98 PHE A N 1
ATOM 741 C CA . PHE A 1 98 ? -26.968 13.819 -0.485 1.00 83.00 98 PHE A CA 1
ATOM 742 C C . PHE A 1 98 ? -25.949 14.024 -1.617 1.00 83.00 98 PHE A C 1
ATOM 744 O O . PHE A 1 98 ? -24.747 13.843 -1.418 1.00 83.00 98 PHE A O 1
ATOM 751 N N . LEU A 1 99 ? -26.410 14.425 -2.808 1.00 83.75 99 LEU A N 1
ATOM 752 C CA . LEU A 1 99 ? -25.524 14.787 -3.914 1.00 83.75 99 LEU A CA 1
ATOM 753 C C . LEU A 1 99 ? -24.622 15.970 -3.549 1.00 83.75 99 LEU A C 1
ATOM 755 O O . LEU A 1 99 ? -23.422 15.900 -3.795 1.00 83.75 99 LEU A O 1
ATOM 759 N N . GLY A 1 100 ? -25.178 17.033 -2.960 1.00 85.12 100 GLY A N 1
ATOM 760 C CA . GLY A 1 100 ? -24.414 18.200 -2.517 1.00 85.12 100 GLY A CA 1
ATOM 761 C C . GLY A 1 100 ? -23.312 17.823 -1.527 1.00 85.12 100 GLY A C 1
ATOM 762 O O . GLY A 1 100 ? -22.147 18.153 -1.749 1.00 85.12 100 GLY A O 1
ATOM 763 N N . ASP A 1 101 ? -23.658 17.044 -0.501 1.00 78.56 101 ASP A N 1
ATOM 764 C CA . ASP A 1 101 ? -22.710 16.538 0.497 1.00 78.56 101 ASP A CA 1
ATOM 765 C C . ASP A 1 101 ? -21.632 15.648 -0.146 1.00 78.56 101 ASP A C 1
ATOM 767 O O . ASP A 1 101 ? -20.446 15.776 0.164 1.00 78.56 101 ASP A O 1
ATOM 771 N N . SER A 1 102 ? -22.015 14.798 -1.106 1.00 73.38 102 SER A N 1
ATOM 7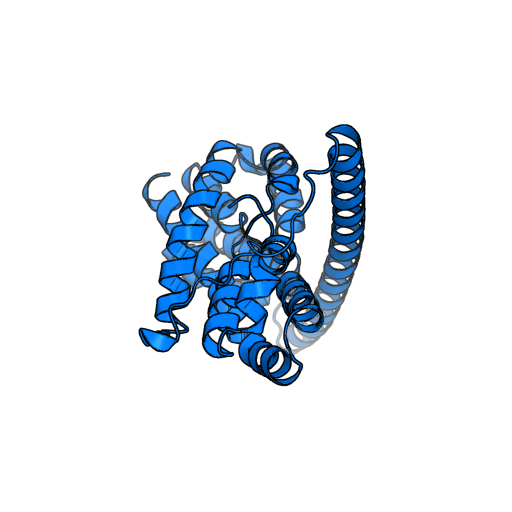72 C CA . SER A 1 102 ? -21.085 13.936 -1.851 1.00 73.38 102 SER A CA 1
ATOM 773 C C . SER A 1 102 ? -20.093 14.742 -2.698 1.00 73.38 102 SER A C 1
ATOM 775 O O . SER A 1 102 ? -18.903 14.425 -2.718 1.00 73.38 102 SER A O 1
ATOM 777 N N . VAL A 1 103 ? -20.550 15.806 -3.371 1.00 81.56 103 VAL A N 1
ATOM 778 C CA . VAL A 1 103 ? -19.687 16.708 -4.156 1.00 81.56 103 VAL A CA 1
ATOM 779 C C . VAL A 1 103 ? -18.717 17.460 -3.244 1.00 81.56 103 VAL A C 1
ATOM 781 O O . VAL A 1 103 ? -17.529 17.545 -3.557 1.00 81.56 103 VAL A O 1
ATOM 784 N N . LEU A 1 104 ? -19.183 17.960 -2.095 1.00 80.25 104 LEU A N 1
ATOM 785 C CA . LEU A 1 104 ? -18.327 18.627 -1.108 1.00 80.25 104 LEU A CA 1
ATOM 786 C C . LEU A 1 104 ? -17.273 17.674 -0.529 1.00 80.25 104 LEU A C 1
ATOM 788 O O . LEU A 1 104 ? -16.101 18.043 -0.417 1.00 80.25 104 LEU A O 1
ATOM 792 N N . ALA A 1 105 ? -17.663 16.438 -0.204 1.00 69.38 105 ALA A N 1
ATOM 793 C CA . ALA A 1 105 ? -16.749 15.409 0.278 1.00 69.38 105 ALA A CA 1
ATOM 794 C C . ALA A 1 105 ? -15.679 15.063 -0.771 1.00 69.38 105 ALA A C 1
ATOM 796 O O . ALA A 1 105 ? -14.489 15.052 -0.448 1.00 69.38 105 ALA A O 1
ATOM 797 N N . ALA A 1 106 ? -16.078 14.862 -2.033 1.00 69.88 106 ALA A N 1
ATOM 798 C CA . ALA A 1 106 ? -15.154 14.612 -3.137 1.00 69.88 106 ALA A CA 1
ATOM 799 C C . ALA A 1 106 ? -14.199 15.797 -3.367 1.00 69.88 106 ALA A C 1
ATOM 801 O O . ALA A 1 106 ? -12.994 15.597 -3.507 1.00 69.88 106 ALA A O 1
ATOM 802 N N . GLY A 1 107 ? -14.703 17.036 -3.332 1.00 74.44 107 GLY A N 1
ATOM 803 C CA . GLY A 1 107 ? -13.878 18.240 -3.456 1.00 74.44 107 GLY A CA 1
ATOM 804 C C . GLY A 1 107 ? -12.835 18.356 -2.341 1.00 74.44 107 GLY A C 1
ATOM 805 O O . GLY A 1 107 ? -11.660 18.616 -2.608 1.00 74.44 107 GLY A O 1
ATOM 806 N N . LYS A 1 108 ? -13.230 18.082 -1.091 1.00 77.19 108 LYS A N 1
ATOM 807 C CA . LYS A 1 108 ? -12.298 18.028 0.044 1.00 77.19 108 LYS A CA 1
ATOM 808 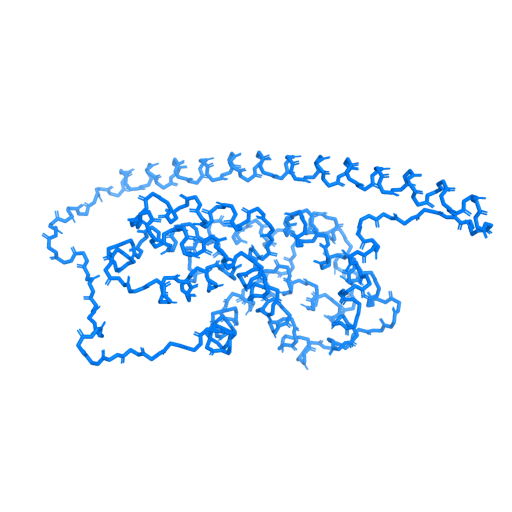C C . LYS A 1 108 ? -11.242 16.938 -0.149 1.00 77.19 108 LYS A C 1
ATOM 810 O O . LYS A 1 108 ? -10.066 17.197 0.098 1.00 77.19 108 LYS A O 1
ATOM 815 N N . LEU A 1 109 ? -11.640 15.750 -0.605 1.00 67.38 109 LEU A N 1
ATOM 816 C CA . LEU A 1 109 ? -10.719 14.648 -0.885 1.00 67.38 109 LEU A CA 1
ATOM 817 C C . LEU A 1 109 ? -9.690 15.031 -1.961 1.00 67.38 109 LEU A C 1
ATOM 819 O O . LEU A 1 109 ? -8.503 14.795 -1.765 1.00 67.38 109 LEU A O 1
ATOM 823 N N . VAL A 1 110 ? -10.113 15.684 -3.047 1.00 75.00 110 VAL A N 1
ATOM 824 C CA . VAL A 1 110 ? -9.208 16.169 -4.105 1.00 75.00 110 VAL A CA 1
ATOM 825 C C . VAL A 1 110 ? -8.184 17.161 -3.550 1.00 75.00 110 VAL A C 1
ATOM 827 O O . VAL A 1 110 ? -6.991 17.007 -3.805 1.00 75.00 110 VAL A O 1
ATOM 830 N N . LEU A 1 111 ? -8.615 18.146 -2.753 1.00 80.12 111 LEU A N 1
ATOM 831 C CA . LEU A 1 111 ? -7.702 19.118 -2.135 1.00 80.12 111 LEU A CA 1
ATOM 832 C C . LEU A 1 111 ? -6.691 18.448 -1.198 1.00 80.12 111 LEU A C 1
ATOM 834 O O . LEU A 1 111 ? -5.514 18.805 -1.206 1.00 80.12 111 LEU A O 1
ATOM 838 N N . ILE A 1 112 ? -7.143 17.459 -0.421 1.00 74.12 112 ILE A N 1
ATOM 839 C CA . ILE A 1 112 ? -6.282 16.640 0.434 1.00 74.12 112 ILE A CA 1
ATOM 840 C C . ILE A 1 112 ? -5.247 15.912 -0.430 1.00 74.12 112 ILE A C 1
ATOM 842 O O . ILE A 1 112 ? -4.055 16.070 -0.185 1.00 74.12 112 ILE A O 1
ATOM 846 N N . ILE A 1 113 ? -5.663 15.186 -1.471 1.00 69.06 113 ILE A N 1
ATOM 847 C CA . ILE A 1 113 ? -4.748 14.452 -2.360 1.00 69.06 113 ILE A CA 1
ATOM 848 C C . ILE A 1 113 ? -3.709 15.396 -2.972 1.00 69.06 113 ILE A C 1
ATOM 850 O O . ILE A 1 113 ? -2.521 15.097 -2.906 1.00 69.06 113 ILE A O 1
ATOM 854 N N . ILE A 1 114 ? -4.122 16.553 -3.500 1.00 79.62 114 ILE A N 1
ATOM 855 C CA . ILE A 1 114 ? -3.199 17.546 -4.071 1.00 79.62 114 ILE A CA 1
ATOM 856 C C . ILE A 1 114 ? -2.171 17.993 -3.025 1.00 79.62 114 ILE A C 1
ATOM 858 O O . ILE A 1 114 ? -0.969 17.957 -3.288 1.00 79.62 114 ILE A O 1
ATOM 862 N N . ALA A 1 115 ? -2.622 18.374 -1.826 1.00 82.38 115 ALA A N 1
ATOM 863 C CA . ALA A 1 115 ? -1.735 18.823 -0.757 1.00 82.38 115 ALA A CA 1
ATOM 864 C C . ALA A 1 115 ? -0.747 17.727 -0.320 1.00 82.38 115 ALA A C 1
ATOM 866 O O . ALA A 1 115 ? 0.443 18.004 -0.141 1.00 82.38 115 ALA A O 1
ATOM 867 N N . PHE A 1 116 ? -1.222 16.486 -0.181 1.00 72.00 116 PHE A N 1
ATOM 868 C CA . PHE A 1 116 ? -0.405 15.332 0.191 1.00 72.00 116 PHE A CA 1
ATOM 869 C C . PHE A 1 116 ? 0.604 14.972 -0.902 1.00 72.00 116 PHE A C 1
ATOM 871 O O . PHE A 1 116 ? 1.781 14.820 -0.588 1.00 72.00 116 PHE A O 1
ATOM 878 N N . VAL A 1 117 ? 0.192 14.901 -2.172 1.00 68.56 117 VAL A N 1
ATOM 879 C CA . VAL A 1 117 ? 1.094 14.617 -3.300 1.00 68.56 117 VAL A CA 1
ATOM 880 C C . VAL A 1 117 ? 2.186 15.679 -3.386 1.00 68.56 117 VAL A C 1
ATOM 882 O O . VAL A 1 117 ? 3.358 15.318 -3.415 1.00 68.56 117 VAL A O 1
ATOM 885 N N . ILE A 1 118 ? 1.843 16.972 -3.340 1.00 81.81 118 ILE A N 1
ATOM 886 C CA . ILE A 1 118 ? 2.844 18.053 -3.385 1.00 81.81 118 ILE A CA 1
ATOM 887 C C . ILE A 1 118 ? 3.823 17.926 -2.213 1.00 81.81 118 ILE A C 1
ATOM 889 O O . ILE A 1 118 ? 5.036 17.972 -2.412 1.00 81.81 118 ILE A O 1
ATOM 893 N N . SER A 1 119 ? 3.306 17.731 -0.999 1.00 79.94 119 SER A N 1
ATOM 894 C CA . SER A 1 119 ? 4.120 17.680 0.218 1.00 79.94 119 SER A CA 1
ATOM 895 C C . SER A 1 119 ? 5.052 16.465 0.243 1.00 79.94 119 SER A C 1
ATOM 897 O O . SER A 1 119 ? 6.239 16.617 0.518 1.00 79.94 119 SER A O 1
ATOM 899 N N . PHE A 1 120 ? 4.551 15.266 -0.070 1.00 71.06 120 PHE A N 1
ATOM 900 C CA . PHE A 1 120 ? 5.355 14.041 -0.060 1.00 71.06 120 PHE A CA 1
ATOM 901 C C . PHE A 1 120 ? 6.316 13.957 -1.244 1.00 71.06 120 PHE A C 1
ATOM 903 O O . PHE A 1 120 ? 7.426 13.474 -1.056 1.00 71.06 120 PHE A O 1
ATOM 910 N N . VAL A 1 121 ? 5.951 14.456 -2.431 1.00 74.94 121 VAL A N 1
ATOM 911 C CA . VAL A 1 121 ? 6.890 14.549 -3.563 1.00 74.94 121 VAL A CA 1
ATOM 912 C C . VAL A 1 121 ? 8.016 15.525 -3.238 1.00 74.94 121 VAL A C 1
ATOM 914 O O . VAL A 1 121 ? 9.178 15.175 -3.411 1.00 74.94 121 VAL A O 1
ATOM 917 N N . ALA A 1 122 ? 7.700 16.711 -2.709 1.00 84.62 122 ALA A N 1
ATOM 918 C CA . ALA A 1 122 ? 8.715 17.690 -2.325 1.00 84.62 122 ALA A CA 1
ATOM 919 C C . ALA A 1 122 ? 9.629 17.163 -1.208 1.00 84.62 122 ALA A C 1
ATOM 921 O O . ALA A 1 122 ? 10.845 17.335 -1.265 1.00 84.62 122 ALA A O 1
ATOM 922 N N . LEU A 1 123 ? 9.056 16.493 -0.206 1.00 81.44 123 LEU A N 1
ATOM 923 C CA . LEU A 1 123 ? 9.818 15.908 0.893 1.00 81.44 123 LEU A CA 1
ATOM 924 C C . LEU A 1 123 ? 10.682 14.730 0.424 1.00 81.44 123 LEU A C 1
ATOM 926 O O . LEU A 1 123 ? 11.842 14.634 0.819 1.00 81.44 123 LEU A O 1
ATOM 930 N N . ALA A 1 124 ? 10.150 13.856 -0.433 1.00 75.81 124 ALA A N 1
ATOM 931 C CA . ALA A 1 124 ? 10.910 12.759 -1.018 1.00 75.81 124 ALA A CA 1
ATOM 932 C C . ALA A 1 124 ? 12.049 13.275 -1.903 1.00 75.81 124 ALA A C 1
ATOM 934 O O . ALA A 1 124 ? 13.153 12.762 -1.777 1.00 75.81 124 ALA A O 1
ATOM 935 N N . ASP A 1 125 ? 11.827 14.310 -2.722 1.00 81.56 125 ASP A N 1
ATOM 936 C CA . ASP A 1 125 ? 12.883 14.951 -3.522 1.00 81.56 125 ASP A CA 1
ATOM 937 C C . ASP A 1 125 ? 13.954 15.592 -2.627 1.00 81.56 125 ASP A C 1
ATOM 939 O O . ASP A 1 125 ? 15.149 15.444 -2.872 1.00 81.56 125 ASP A O 1
ATOM 943 N N . LEU A 1 126 ? 13.553 16.246 -1.531 1.00 85.81 126 LEU A N 1
ATOM 944 C CA . LEU A 1 126 ? 14.493 16.793 -0.552 1.00 85.81 126 LEU A CA 1
ATOM 945 C C . LEU A 1 126 ? 15.365 15.694 0.073 1.00 85.81 126 LEU A C 1
ATOM 947 O O . LEU A 1 126 ? 16.588 15.841 0.128 1.00 85.81 126 LEU A O 1
ATOM 951 N N . PHE A 1 127 ? 14.757 14.594 0.528 1.00 82.38 127 PHE A N 1
ATOM 952 C CA . PHE A 1 127 ? 15.498 13.461 1.081 1.00 82.38 127 PHE A CA 1
ATOM 953 C C . PHE A 1 127 ? 16.378 12.787 0.033 1.00 82.38 127 PHE A C 1
ATOM 955 O O . PHE A 1 127 ? 17.525 12.473 0.332 1.00 82.38 127 PHE A O 1
ATOM 962 N N . ASP A 1 128 ? 15.881 12.603 -1.187 1.00 81.12 128 ASP A N 1
ATOM 963 C CA . ASP A 1 128 ? 16.638 12.013 -2.286 1.00 81.12 128 ASP A CA 1
ATOM 964 C C . ASP A 1 128 ? 17.878 12.853 -2.605 1.00 81.12 128 ASP A C 1
ATOM 966 O O . ASP A 1 128 ? 18.984 12.321 -2.651 1.00 81.12 128 ASP A O 1
ATOM 970 N N . ARG A 1 129 ? 17.744 14.182 -2.702 1.00 83.62 129 ARG A N 1
ATOM 971 C CA . ARG A 1 129 ? 18.882 15.102 -2.881 1.00 83.62 129 ARG A CA 1
ATOM 972 C C . ARG A 1 129 ? 19.858 15.062 -1.715 1.00 83.62 129 ARG A C 1
ATOM 974 O O . ARG A 1 129 ? 21.067 15.078 -1.934 1.00 83.62 129 ARG A O 1
ATOM 981 N N . PHE A 1 130 ? 19.356 15.010 -0.484 1.00 84.56 130 PHE A N 1
ATOM 982 C CA . PHE A 1 130 ? 20.198 14.945 0.707 1.00 84.56 130 PHE A CA 1
ATOM 983 C C . PHE A 1 130 ? 20.992 13.633 0.774 1.00 84.56 130 PHE A C 1
ATOM 985 O O . PHE A 1 130 ? 22.197 13.639 1.024 1.00 84.56 130 PHE A O 1
ATOM 992 N N . ILE A 1 131 ? 20.344 12.507 0.482 1.00 82.69 131 ILE A N 1
ATOM 993 C CA . ILE A 1 131 ? 20.980 11.190 0.422 1.00 82.69 131 ILE A CA 1
ATOM 994 C C . ILE A 1 131 ? 21.961 11.131 -0.750 1.00 82.69 131 ILE A C 1
ATOM 996 O O . ILE A 1 131 ? 23.076 10.647 -0.572 1.00 82.69 131 ILE A O 1
ATOM 1000 N N . ASN A 1 132 ? 21.611 11.672 -1.917 1.00 81.69 132 ASN A N 1
ATOM 1001 C CA . ASN A 1 132 ? 22.523 11.765 -3.056 1.00 81.69 132 ASN A CA 1
ATOM 1002 C C . ASN A 1 132 ? 23.769 12.600 -2.727 1.00 81.69 132 ASN A C 1
ATOM 1004 O O . ASN A 1 132 ? 24.875 12.220 -3.104 1.00 81.69 132 ASN A O 1
ATOM 1008 N N . LEU A 1 133 ? 23.619 13.699 -1.980 1.00 83.25 133 LEU A N 1
ATOM 1009 C CA . LEU A 1 133 ? 24.748 14.500 -1.506 1.00 83.25 133 LEU A CA 1
ATOM 1010 C C . LEU A 1 133 ? 25.662 13.678 -0.587 1.00 83.25 133 LEU A C 1
ATOM 1012 O O . LEU A 1 133 ? 26.870 13.629 -0.805 1.00 83.25 133 LEU A O 1
ATOM 1016 N N . ILE A 1 134 ? 25.098 12.998 0.414 1.00 82.12 134 ILE A N 1
ATOM 1017 C CA . ILE A 1 134 ? 25.871 12.180 1.361 1.00 82.12 134 ILE A CA 1
ATOM 1018 C C . ILE A 1 134 ? 26.552 11.006 0.652 1.00 82.12 134 ILE A C 1
ATOM 1020 O O . ILE A 1 134 ? 27.747 10.779 0.831 1.00 82.12 134 ILE A O 1
ATOM 1024 N N . THR A 1 135 ? 25.810 10.262 -0.165 1.00 80.19 135 THR A N 1
ATOM 1025 C CA . THR A 1 135 ? 26.337 9.093 -0.881 1.00 80.19 135 THR A CA 1
ATOM 1026 C C . THR A 1 135 ? 27.356 9.493 -1.938 1.00 80.19 135 THR A C 1
ATOM 1028 O O . THR A 1 135 ? 28.342 8.785 -2.096 1.00 80.19 135 THR A O 1
ATOM 1031 N N . GLY A 1 136 ? 27.192 10.645 -2.593 1.00 77.38 136 GLY A N 1
ATOM 1032 C CA . GLY A 1 136 ? 28.189 11.205 -3.502 1.00 77.38 136 GLY A CA 1
ATOM 1033 C C . GLY A 1 136 ? 29.483 11.609 -2.788 1.00 77.38 136 GLY A C 1
ATOM 1034 O O . GLY A 1 136 ? 30.571 11.335 -3.294 1.00 77.38 136 GLY A O 1
ATOM 1035 N N . LEU A 1 137 ? 29.392 12.189 -1.585 1.00 78.06 137 LEU A N 1
ATOM 1036 C CA . LEU A 1 137 ? 30.563 12.504 -0.755 1.00 78.06 137 LEU A CA 1
ATOM 1037 C C . LEU A 1 137 ? 31.302 11.233 -0.307 1.00 78.06 137 LEU A C 1
ATOM 1039 O O . LEU A 1 137 ? 32.524 11.155 -0.429 1.00 78.06 137 LEU A O 1
ATOM 1043 N N . ILE A 1 138 ? 30.565 10.217 0.152 1.00 7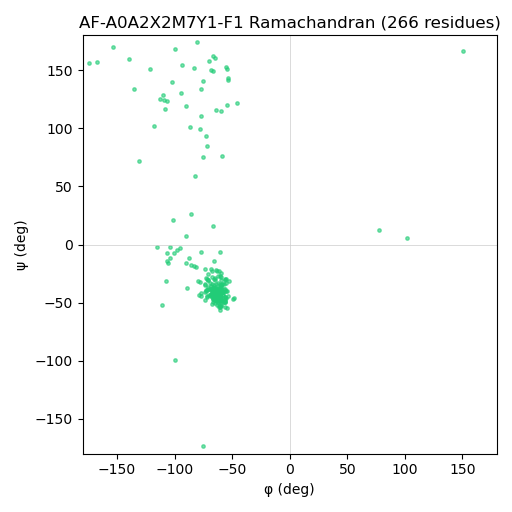6.19 138 ILE A N 1
ATOM 1044 C CA . ILE A 1 138 ? 31.121 8.919 0.565 1.00 76.19 138 ILE A CA 1
ATOM 1045 C C . ILE A 1 138 ? 31.710 8.164 -0.638 1.00 76.19 138 ILE A C 1
ATOM 1047 O O . ILE A 1 138 ? 32.814 7.630 -0.550 1.00 76.19 138 ILE A O 1
ATOM 1051 N N . GLY A 1 139 ? 31.018 8.154 -1.779 1.00 72.50 139 GLY A N 1
ATOM 1052 C CA . GLY A 1 139 ? 31.492 7.551 -3.027 1.00 72.50 139 GLY A CA 1
ATOM 1053 C C . GLY A 1 139 ? 32.786 8.199 -3.516 1.00 72.50 139 GLY A C 1
ATOM 1054 O O . GLY A 1 139 ? 33.735 7.497 -3.865 1.00 72.50 139 GLY A O 1
ATOM 1055 N N . GLY A 1 140 ? 32.879 9.530 -3.414 1.00 71.06 140 GLY A N 1
ATOM 1056 C CA . GLY A 1 140 ? 34.105 10.283 -3.679 1.00 71.06 140 GLY A CA 1
ATOM 1057 C C . GLY A 1 140 ? 35.274 9.905 -2.762 1.00 71.06 140 GLY A C 1
ATOM 1058 O O . GLY A 1 140 ? 36.412 9.878 -3.221 1.00 71.06 140 GLY A O 1
ATOM 1059 N N . TRP A 1 141 ? 35.010 9.560 -1.498 1.00 71.50 141 TRP A N 1
ATOM 1060 C CA . TRP A 1 141 ? 36.033 9.111 -0.541 1.00 71.50 141 TRP A CA 1
ATOM 1061 C C . TRP A 1 141 ? 36.468 7.652 -0.744 1.00 71.50 141 TRP A C 1
ATOM 1063 O O . TRP A 1 141 ? 37.624 7.323 -0.493 1.00 71.50 141 TRP A O 1
ATOM 1073 N N . ILE A 1 142 ? 35.567 6.777 -1.202 1.00 77.06 142 ILE A N 1
ATOM 1074 C CA . ILE A 1 142 ? 35.813 5.330 -1.380 1.00 77.06 142 ILE A CA 1
ATOM 1075 C C . ILE A 1 142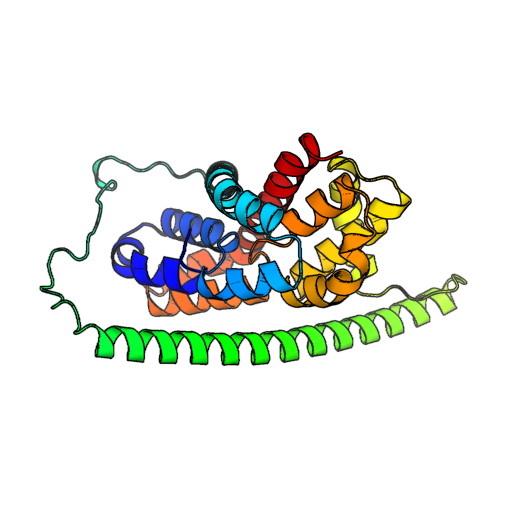 ? 36.227 4.993 -2.833 1.00 77.06 142 ILE A C 1
ATOM 1077 O O . ILE A 1 142 ? 36.561 3.855 -3.151 1.00 77.06 142 ILE A O 1
ATOM 1081 N N . GLY A 1 143 ? 36.255 5.981 -3.734 1.00 68.12 143 GLY A N 1
ATOM 1082 C CA . GLY A 1 143 ? 36.635 5.802 -5.142 1.00 68.12 143 GLY A CA 1
ATOM 1083 C C . GLY A 1 143 ? 35.540 5.175 -6.016 1.00 68.12 143 GLY A C 1
ATOM 1084 O O . GLY A 1 143 ? 35.808 4.781 -7.152 1.00 68.12 143 GLY A O 1
ATOM 1085 N N . ILE A 1 144 ? 34.304 5.100 -5.515 1.00 66.75 144 ILE A N 1
ATOM 1086 C CA . ILE A 1 144 ? 33.133 4.623 -6.258 1.00 66.75 144 ILE A CA 1
ATOM 1087 C C . ILE A 1 144 ? 32.489 5.828 -6.950 1.00 66.75 144 ILE A C 1
ATOM 1089 O O . ILE A 1 144 ? 32.040 6.770 -6.301 1.00 66.75 144 ILE A O 1
ATOM 1093 N N . LYS A 1 145 ? 32.424 5.807 -8.285 1.00 56.31 145 LYS A N 1
ATOM 1094 C CA . LYS A 1 145 ? 31.735 6.851 -9.056 1.00 56.31 145 LYS A CA 1
ATOM 1095 C C . LYS A 1 145 ? 30.221 6.638 -8.990 1.00 56.31 145 LYS A C 1
ATOM 1097 O O . LYS A 1 145 ? 29.717 5.699 -9.597 1.00 56.31 145 LYS A O 1
ATOM 1102 N N . GLY A 1 146 ? 29.508 7.527 -8.301 1.00 59.84 146 GLY A N 1
ATOM 1103 C CA . GLY A 1 146 ? 28.043 7.580 -8.310 1.00 59.84 146 GLY A CA 1
ATOM 1104 C C . GLY A 1 146 ? 27.448 8.124 -7.012 1.00 59.84 146 GLY A C 1
ATOM 1105 O O . GLY A 1 146 ? 28.136 8.227 -6.000 1.00 59.84 146 GLY A O 1
ATOM 1106 N N . SER A 1 147 ? 26.161 8.461 -7.054 1.00 60.72 147 SER A N 1
ATOM 1107 C CA . SER A 1 147 ? 25.324 8.690 -5.875 1.00 60.72 147 SER A CA 1
ATOM 1108 C C . SER A 1 147 ? 24.148 7.717 -5.913 1.00 60.72 147 SER A C 1
ATOM 1110 O O . SER A 1 147 ? 23.717 7.292 -6.988 1.00 60.72 147 SER A O 1
ATOM 1112 N N . PHE A 1 148 ? 23.645 7.345 -4.742 1.00 69.31 148 PHE A N 1
ATOM 1113 C CA . PHE A 1 148 ? 22.455 6.513 -4.616 1.00 69.31 148 PHE A CA 1
ATOM 1114 C C . PHE A 1 148 ? 21.352 7.364 -4.002 1.00 69.31 148 PHE A C 1
ATOM 1116 O O . PHE A 1 148 ? 21.549 7.943 -2.936 1.00 69.31 148 PHE A O 1
ATOM 1123 N N . GLY A 1 149 ? 20.206 7.438 -4.672 1.00 75.88 149 GLY A N 1
ATOM 1124 C CA . GLY A 1 149 ? 19.023 8.106 -4.151 1.00 75.88 149 GLY A CA 1
ATOM 1125 C C . GLY A 1 149 ? 18.245 7.225 -3.174 1.00 75.88 149 GLY A C 1
ATOM 1126 O O . GLY A 1 149 ? 18.526 6.038 -2.976 1.00 75.88 149 GLY A O 1
ATOM 1127 N N . LEU A 1 150 ? 17.216 7.813 -2.573 1.00 73.94 150 LEU A N 1
ATOM 1128 C CA . LEU A 1 150 ? 16.296 7.154 -1.651 1.00 73.94 150 LEU A CA 1
ATOM 1129 C C . LEU A 1 150 ? 15.589 5.968 -2.320 1.00 73.94 150 LEU A C 1
ATOM 1131 O O . LEU A 1 150 ? 15.437 4.910 -1.709 1.00 73.94 150 LEU A O 1
ATOM 1135 N N . ASN A 1 151 ? 15.200 6.127 -3.588 1.00 74.81 151 ASN A N 1
ATOM 1136 C CA . ASN A 1 151 ? 14.505 5.081 -4.340 1.00 74.81 151 ASN A CA 1
ATOM 1137 C C . ASN A 1 151 ? 15.409 3.876 -4.611 1.00 74.81 151 ASN A C 1
ATOM 1139 O O . ASN A 1 151 ? 14.941 2.747 -4.522 1.00 74.81 151 ASN A O 1
ATOM 1143 N N . GLN A 1 152 ? 16.698 4.090 -4.895 1.00 79.56 152 GLN A N 1
ATOM 1144 C CA . GLN A 1 152 ? 17.655 3.001 -5.096 1.00 79.56 152 GLN A CA 1
ATOM 1145 C C . GLN A 1 152 ? 17.904 2.250 -3.788 1.00 79.56 152 GLN A C 1
ATOM 1147 O O . GLN A 1 152 ? 17.876 1.024 -3.780 1.00 79.56 152 GLN A O 1
ATOM 1152 N N . ILE A 1 153 ? 18.089 2.968 -2.675 1.00 81.69 153 ILE A N 1
ATOM 1153 C CA . ILE A 1 153 ? 18.319 2.348 -1.362 1.00 81.69 153 ILE A CA 1
ATOM 1154 C C . ILE A 1 153 ? 17.121 1.493 -0.950 1.00 81.69 153 ILE A C 1
ATOM 1156 O O . ILE A 1 153 ? 17.282 0.336 -0.569 1.00 81.69 153 ILE A O 1
ATOM 1160 N N . LEU A 1 154 ? 15.909 2.040 -1.051 1.00 82.81 154 LEU A N 1
ATOM 1161 C CA . LEU A 1 154 ? 14.697 1.303 -0.704 1.00 82.81 154 LEU A CA 1
ATOM 1162 C C . LEU A 1 154 ? 14.353 0.226 -1.743 1.00 82.81 154 LEU A C 1
ATOM 1164 O O . LEU A 1 154 ? 13.813 -0.823 -1.391 1.00 82.81 154 LEU A O 1
ATOM 1168 N N . GLY A 1 155 ? 14.733 0.444 -3.002 1.00 86.81 155 GLY A N 1
ATOM 1169 C CA . GLY A 1 155 ? 14.620 -0.520 -4.089 1.00 86.81 155 GLY A CA 1
ATOM 1170 C C . GLY A 1 155 ? 15.385 -1.811 -3.809 1.00 86.81 155 GLY A C 1
ATOM 1171 O O . GLY A 1 155 ? 14.874 -2.877 -4.127 1.00 86.81 155 GLY A O 1
ATOM 1172 N N . VAL A 1 156 ? 16.533 -1.760 -3.118 1.00 90.19 156 VAL A N 1
ATOM 1173 C CA . VAL A 1 156 ? 17.266 -2.972 -2.693 1.00 90.19 156 VAL A CA 1
ATOM 1174 C C . VAL A 1 156 ? 16.392 -3.898 -1.845 1.00 90.19 156 VAL A C 1
ATOM 1176 O O . VAL A 1 156 ? 16.448 -5.112 -2.020 1.00 90.19 156 VAL A O 1
ATOM 1179 N N . PHE A 1 157 ? 15.550 -3.349 -0.966 1.00 91.44 157 PHE A N 1
ATOM 1180 C CA . PHE A 1 157 ? 14.647 -4.155 -0.141 1.00 91.44 157 PHE A CA 1
ATOM 1181 C C . PHE A 1 157 ? 13.485 -4.734 -0.946 1.00 91.44 157 PHE A C 1
ATOM 1183 O O . PHE A 1 157 ? 13.057 -5.849 -0.668 1.00 91.44 157 PHE A O 1
ATOM 1190 N N . MET A 1 158 ? 12.992 -4.005 -1.951 1.00 95.06 158 MET A N 1
ATOM 1191 C CA . MET A 1 158 ? 11.900 -4.464 -2.816 1.00 95.06 158 MET A CA 1
ATOM 1192 C C . MET A 1 158 ? 12.367 -5.396 -3.941 1.00 95.06 158 MET A C 1
ATOM 1194 O O . MET A 1 158 ? 11.561 -6.149 -4.482 1.00 95.06 158 MET A O 1
ATOM 1198 N N . TYR A 1 159 ? 13.657 -5.394 -4.277 1.00 96.00 159 TYR A N 1
ATOM 1199 C CA . TYR A 1 159 ? 14.212 -6.146 -5.400 1.00 96.00 159 TYR A CA 1
ATOM 1200 C C . TYR A 1 159 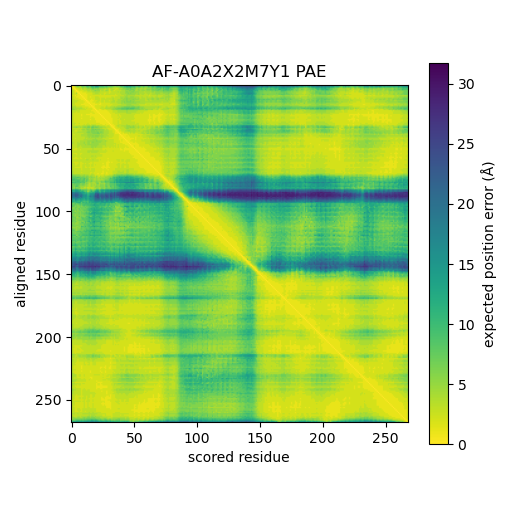? 14.049 -7.668 -5.284 1.00 96.00 159 TYR A C 1
ATOM 1202 O O . TYR A 1 159 ? 13.572 -8.270 -6.247 1.00 96.00 159 TYR A O 1
ATOM 1210 N N . PRO A 1 160 ? 14.316 -8.310 -4.127 1.00 96.81 160 PRO A N 1
ATOM 1211 C CA . PRO A 1 160 ? 14.013 -9.727 -3.949 1.00 96.81 160 PRO A CA 1
ATOM 1212 C C . PRO A 1 160 ? 12.540 -10.051 -4.213 1.00 96.81 160 PRO A C 1
ATOM 1214 O O . PRO A 1 160 ? 12.236 -11.066 -4.828 1.00 96.81 160 PRO A O 1
ATOM 1217 N N . PHE A 1 161 ? 11.622 -9.174 -3.801 1.00 97.00 161 PHE A N 1
ATOM 1218 C CA . PHE A 1 161 ? 10.193 -9.376 -4.028 1.00 97.00 161 PHE A CA 1
ATOM 1219 C C . PHE A 1 161 ? 9.817 -9.183 -5.497 1.00 97.00 161 PHE A C 1
ATOM 1221 O O . PHE A 1 161 ? 9.038 -9.971 -6.015 1.00 97.00 161 PHE A O 1
ATOM 1228 N N . ALA A 1 162 ? 10.407 -8.208 -6.194 1.00 97.19 162 ALA A N 1
ATOM 1229 C CA . ALA A 1 162 ? 10.212 -8.038 -7.634 1.00 97.19 162 ALA A CA 1
ATOM 1230 C C . ALA A 1 162 ? 10.672 -9.275 -8.431 1.00 97.19 162 ALA A C 1
ATOM 1232 O O . ALA A 1 162 ? 9.971 -9.710 -9.340 1.00 97.19 162 ALA A O 1
ATOM 1233 N N . LEU A 1 163 ? 11.792 -9.895 -8.043 1.00 97.19 163 LEU A N 1
ATOM 1234 C CA . LEU A 1 163 ? 12.250 -11.158 -8.636 1.00 97.19 163 LEU A CA 1
ATOM 1235 C C . LEU A 1 163 ? 11.297 -12.322 -8.328 1.00 97.19 163 LEU A C 1
ATOM 1237 O O . LEU A 1 163 ? 10.967 -13.100 -9.219 1.00 97.19 163 LEU A O 1
ATOM 1241 N N . LEU A 1 164 ? 10.821 -12.431 -7.082 1.00 97.06 164 LEU A N 1
ATOM 1242 C CA . LEU A 1 164 ? 9.845 -13.458 -6.687 1.00 97.06 164 LEU A CA 1
ATOM 1243 C C . LEU A 1 164 ? 8.501 -13.316 -7.412 1.00 97.06 164 LEU A C 1
ATOM 1245 O O . LEU A 1 164 ? 7.774 -14.299 -7.531 1.00 97.06 164 LEU A O 1
ATOM 1249 N N . LEU A 1 165 ? 8.179 -12.118 -7.902 1.00 97.06 165 LEU A N 1
ATOM 1250 C CA . LEU A 1 165 ? 6.991 -11.864 -8.715 1.00 97.06 165 LEU A CA 1
ATOM 1251 C C . LEU A 1 165 ? 7.135 -12.336 -10.169 1.00 97.06 165 LEU A C 1
ATOM 1253 O O . LEU A 1 165 ? 6.134 -12.330 -10.874 1.00 97.06 165 LEU A O 1
ATOM 1257 N N . GLY A 1 166 ? 8.322 -12.790 -10.591 1.00 95.38 166 GLY A N 1
ATOM 1258 C CA . GLY A 1 166 ? 8.559 -13.373 -11.917 1.00 95.38 166 GLY A CA 1
ATOM 1259 C C . GLY A 1 166 ? 9.238 -12.443 -12.924 1.00 95.38 166 GLY A C 1
ATOM 1260 O O . GLY A 1 166 ? 9.408 -12.826 -14.081 1.00 95.38 166 GLY A O 1
ATOM 1261 N N . LEU A 1 167 ? 9.661 -11.247 -12.505 1.00 96.56 167 LEU A N 1
ATOM 1262 C CA . LEU A 1 167 ? 10.275 -10.266 -13.400 1.00 96.56 167 LEU A CA 1
ATOM 1263 C C . LEU A 1 167 ? 11.726 -10.635 -13.774 1.00 96.56 167 LEU A C 1
ATOM 1265 O O . LEU A 1 167 ? 12.493 -11.055 -12.899 1.00 96.56 167 LEU A O 1
ATOM 1269 N N . PRO A 1 168 ? 12.144 -10.413 -15.037 1.00 95.06 168 PRO A N 1
ATOM 1270 C CA . PRO A 1 168 ? 13.549 -10.461 -15.448 1.00 95.06 168 PRO A CA 1
ATOM 1271 C C . PRO A 1 168 ? 14.428 -9.521 -14.614 1.00 95.06 168 PRO A C 1
ATOM 1273 O O . PRO A 1 168 ? 13.951 -8.506 -14.122 1.00 95.06 168 PRO A O 1
ATOM 1276 N N . TYR A 1 169 ? 15.722 -9.819 -14.464 1.00 92.81 169 TYR A N 1
ATOM 1277 C CA . TYR A 1 169 ? 16.625 -9.051 -13.589 1.00 92.81 169 TYR A CA 1
ATOM 1278 C C . TYR A 1 169 ? 16.671 -7.543 -13.894 1.00 92.81 169 TYR A C 1
ATOM 1280 O O . TYR A 1 169 ? 16.711 -6.721 -12.977 1.00 92.81 169 TYR A O 1
ATOM 1288 N N . ASP A 1 170 ? 16.662 -7.181 -15.173 1.00 88.56 170 ASP A N 1
ATOM 1289 C CA . ASP A 1 170 ? 16.673 -5.804 -15.659 1.00 88.56 170 ASP A CA 1
ATOM 1290 C C . ASP A 1 170 ? 15.359 -5.069 -15.355 1.00 88.56 170 ASP A C 1
ATOM 1292 O O . ASP A 1 170 ? 15.383 -3.941 -14.857 1.00 88.56 170 ASP A O 1
ATOM 1296 N N . GLU A 1 171 ? 14.215 -5.726 -15.558 1.00 92.88 171 GLU A N 1
ATOM 1297 C CA . GLU A 1 171 ? 12.896 -5.167 -15.235 1.00 92.88 171 GLU A CA 1
ATOM 1298 C C . GLU A 1 171 ? 12.640 -5.124 -13.721 1.00 92.88 171 GLU A C 1
ATOM 1300 O O . GLU A 1 171 ? 12.111 -4.142 -13.195 1.00 92.88 171 GLU A O 1
ATOM 1305 N N . ALA A 1 172 ? 13.064 -6.157 -12.993 1.00 96.00 172 ALA A N 1
ATOM 1306 C CA . ALA A 1 172 ? 12.858 -6.301 -11.559 1.00 96.00 172 ALA A CA 1
ATOM 1307 C C . ALA A 1 172 ? 13.496 -5.150 -10.779 1.00 96.00 172 ALA A C 1
ATOM 1309 O O . ALA A 1 172 ? 12.912 -4.671 -9.807 1.00 96.00 172 ALA A O 1
ATOM 1310 N N . TRP A 1 173 ? 14.667 -4.662 -11.203 1.00 94.31 173 TRP A N 1
ATOM 1311 C CA . TRP A 1 173 ? 15.323 -3.533 -10.542 1.00 94.31 173 TRP A CA 1
ATOM 1312 C C . TRP A 1 173 ? 14.548 -2.227 -10.727 1.00 94.31 173 TRP A C 1
ATOM 1314 O O . TRP A 1 173 ? 14.429 -1.428 -9.793 1.00 94.31 173 TRP A O 1
ATOM 1324 N N . LEU A 1 174 ? 13.995 -2.006 -11.920 1.00 92.88 174 LEU A N 1
ATOM 1325 C CA . LEU A 1 174 ? 13.162 -0.841 -12.198 1.00 92.88 174 LEU A CA 1
ATOM 1326 C C . LEU A 1 174 ? 11.859 -0.897 -11.391 1.00 92.88 174 LEU A C 1
ATOM 1328 O O . LEU A 1 174 ? 11.521 0.057 -10.686 1.00 92.88 174 LEU A O 1
ATOM 1332 N N . VAL A 1 175 ? 11.166 -2.036 -11.434 1.00 95.56 175 VAL A N 1
ATOM 1333 C CA . VAL A 1 175 ? 9.910 -2.248 -10.707 1.00 95.56 175 VAL A CA 1
ATOM 1334 C C . VAL A 1 175 ? 10.119 -2.137 -9.199 1.00 95.56 175 VAL A C 1
ATOM 1336 O O . VAL A 1 175 ? 9.327 -1.492 -8.519 1.00 95.56 175 VAL A O 1
ATOM 1339 N N . ALA A 1 176 ? 11.209 -2.676 -8.655 1.00 96.00 176 ALA A N 1
ATOM 1340 C CA . ALA A 1 176 ? 11.517 -2.570 -7.231 1.00 96.00 176 ALA A CA 1
ATOM 1341 C C . ALA A 1 176 ? 11.663 -1.117 -6.758 1.00 96.00 176 ALA A C 1
ATOM 1343 O O . ALA A 1 176 ? 11.158 -0.755 -5.692 1.00 96.00 176 ALA A O 1
ATOM 1344 N N . GLN A 1 177 ? 12.303 -0.263 -7.559 1.00 93.19 177 GLN A N 1
ATOM 1345 C CA . GLN A 1 177 ? 12.405 1.167 -7.262 1.00 93.19 177 GLN A CA 1
ATOM 1346 C C . GLN A 1 177 ? 11.036 1.855 -7.309 1.00 93.19 177 GLN A C 1
ATOM 1348 O O . GLN A 1 177 ? 10.730 2.667 -6.438 1.00 93.19 177 GLN A O 1
ATOM 1353 N N . GLN A 1 178 ? 10.185 1.508 -8.277 1.00 94.69 178 GLN A N 1
ATOM 1354 C CA . GLN A 1 178 ? 8.814 2.023 -8.368 1.00 94.69 178 GLN A CA 1
ATOM 1355 C C . GLN A 1 178 ? 7.956 1.574 -7.172 1.00 94.69 178 GLN A C 1
ATOM 1357 O O . GLN A 1 178 ? 7.237 2.380 -6.577 1.00 94.69 178 GLN A O 1
ATOM 1362 N N . MET A 1 179 ? 8.082 0.310 -6.758 1.00 95.69 179 MET A N 1
ATOM 1363 C CA . MET A 1 179 ? 7.418 -0.233 -5.572 1.00 95.69 179 MET A CA 1
ATOM 1364 C C . MET A 1 179 ? 7.853 0.496 -4.296 1.00 95.69 179 MET A C 1
ATOM 1366 O O . MET A 1 179 ? 7.014 0.889 -3.484 1.00 95.69 179 MET A O 1
ATOM 1370 N N . ALA A 1 180 ? 9.157 0.724 -4.136 1.00 92.69 180 ALA A N 1
ATOM 1371 C CA . ALA A 1 180 ? 9.711 1.484 -3.023 1.00 92.69 180 ALA A CA 1
ATOM 1372 C C . ALA A 1 180 ? 9.226 2.941 -3.022 1.00 92.69 180 ALA A C 1
ATOM 1374 O O . ALA A 1 180 ? 8.809 3.468 -1.987 1.00 92.69 180 ALA A O 1
ATOM 1375 N N . LYS A 1 181 ? 9.208 3.580 -4.194 1.00 90.31 181 LYS A N 1
ATOM 1376 C CA . LYS A 1 181 ? 8.741 4.956 -4.356 1.00 90.31 181 LYS A CA 1
ATOM 1377 C C . LYS A 1 181 ? 7.284 5.119 -3.941 1.00 90.31 181 LYS A C 1
ATOM 1379 O O . LYS A 1 181 ? 6.973 6.080 -3.237 1.00 90.31 181 LYS A O 1
ATOM 1384 N N . LYS A 1 182 ? 6.410 4.172 -4.298 1.00 92.25 182 LYS A N 1
ATOM 1385 C CA . LYS A 1 182 ? 5.005 4.144 -3.850 1.00 92.25 182 LYS A CA 1
ATOM 1386 C C . LYS A 1 182 ? 4.905 4.174 -2.321 1.00 92.25 182 LYS A C 1
ATOM 1388 O O . LYS A 1 182 ? 4.120 4.948 -1.786 1.00 92.25 182 LYS A O 1
ATOM 1393 N N . ILE A 1 183 ? 5.709 3.361 -1.628 1.00 91.12 183 ILE A N 1
ATOM 1394 C CA . ILE A 1 183 ? 5.686 3.247 -0.159 1.00 91.12 183 ILE A CA 1
ATOM 1395 C C . ILE A 1 183 ? 6.041 4.584 0.509 1.00 91.12 183 ILE A C 1
ATOM 1397 O O . ILE A 1 183 ? 5.410 4.971 1.497 1.00 91.12 183 ILE A O 1
ATOM 1401 N N . VAL A 1 184 ? 7.038 5.293 -0.031 1.00 86.25 184 VAL A N 1
ATOM 1402 C CA . VAL A 1 184 ? 7.504 6.586 0.501 1.00 86.25 184 VAL A CA 1
ATOM 1403 C C . VAL A 1 184 ? 6.572 7.735 0.142 1.00 86.25 184 VAL A C 1
ATOM 1405 O O . VAL A 1 184 ? 6.297 8.590 0.981 1.00 86.25 184 VAL A O 1
ATOM 1408 N N . THR A 1 185 ? 6.134 7.774 -1.113 1.00 84.19 185 THR A N 1
ATOM 1409 C CA . THR A 1 185 ? 5.333 8.866 -1.659 1.00 84.19 185 THR A CA 1
ATOM 1410 C C . THR A 1 185 ? 3.863 8.467 -1.665 1.00 84.19 185 THR A C 1
ATOM 1412 O O . THR A 1 185 ? 3.189 8.557 -0.640 1.00 84.19 185 THR A O 1
ATOM 1415 N N . ASN A 1 186 ? 3.364 8.043 -2.819 1.00 87.00 186 ASN A N 1
ATOM 1416 C CA . ASN A 1 186 ? 2.006 7.599 -3.049 1.00 87.00 186 ASN A CA 1
ATOM 1417 C C . ASN A 1 186 ? 1.948 6.905 -4.427 1.00 87.00 186 ASN A C 1
ATOM 1419 O O . ASN A 1 186 ? 2.769 7.162 -5.311 1.00 87.00 186 ASN A O 1
ATOM 1423 N N . GLU A 1 187 ? 0.966 6.037 -4.626 1.00 91.31 187 GLU A N 1
ATOM 1424 C CA . GLU A 1 187 ? 0.707 5.349 -5.885 1.00 91.31 187 GLU A CA 1
ATOM 1425 C C . GLU A 1 187 ? 0.441 6.278 -7.084 1.00 91.31 187 GLU A C 1
ATOM 1427 O O . GLU A 1 187 ? 0.911 5.980 -8.179 1.00 91.31 187 GLU A O 1
ATOM 1432 N N . PHE A 1 188 ? -0.196 7.438 -6.893 1.00 88.50 188 PHE A N 1
ATOM 1433 C CA . PHE A 1 188 ? -0.417 8.437 -7.946 1.00 88.50 188 PHE A CA 1
ATOM 1434 C C . PHE A 1 188 ? 0.882 8.981 -8.540 1.00 88.50 188 PHE A C 1
ATOM 1436 O O . PHE A 1 188 ? 0.941 9.254 -9.738 1.00 88.50 188 PHE A O 1
ATOM 1443 N N . VAL A 1 189 ? 1.924 9.131 -7.718 1.00 87.31 189 VAL A N 1
ATOM 1444 C CA . VAL A 1 189 ? 3.229 9.630 -8.175 1.00 87.31 189 VAL A CA 1
ATOM 1445 C C . VAL A 1 189 ? 3.830 8.640 -9.166 1.00 87.31 189 VAL A C 1
ATOM 1447 O O . VAL A 1 189 ? 4.233 9.018 -10.262 1.00 87.31 189 VAL A O 1
ATOM 1450 N N . VAL A 1 190 ? 3.819 7.355 -8.808 1.00 92.50 190 VAL A N 1
ATOM 1451 C CA . VAL A 1 190 ? 4.374 6.294 -9.651 1.00 92.50 190 VAL A CA 1
ATOM 1452 C C . VAL A 1 190 ? 3.517 6.075 -10.895 1.00 92.50 190 VAL A C 1
ATOM 1454 O O . VAL A 1 190 ? 4.058 5.985 -11.993 1.00 92.50 190 VAL A O 1
ATOM 1457 N N . MET A 1 191 ? 2.186 6.057 -10.759 1.00 93.38 191 MET A N 1
ATOM 1458 C CA . MET A 1 191 ? 1.279 5.972 -11.909 1.00 93.38 191 MET A CA 1
ATOM 1459 C C . MET A 1 191 ? 1.505 7.124 -12.890 1.00 93.38 191 MET A C 1
ATOM 1461 O O . MET A 1 191 ? 1.501 6.906 -14.096 1.00 93.38 191 MET A O 1
ATOM 1465 N N . GLY A 1 192 ? 1.731 8.344 -12.391 1.00 91.12 192 GLY A N 1
ATOM 1466 C CA . GLY A 1 192 ? 2.004 9.509 -13.232 1.00 91.12 192 GLY A CA 1
ATOM 1467 C C . GLY A 1 192 ? 3.261 9.330 -14.079 1.00 91.12 192 GLY A C 1
ATOM 1468 O O . GLY A 1 192 ? 3.259 9.682 -15.257 1.00 91.12 192 GLY A O 1
ATOM 1469 N N . GLU A 1 193 ? 4.296 8.718 -13.505 1.00 90.69 193 GLU A N 1
ATOM 1470 C CA . GLU A 1 193 ? 5.566 8.443 -14.181 1.00 90.69 193 GLU A CA 1
ATOM 1471 C C . GLU A 1 193 ? 5.446 7.344 -15.232 1.00 90.69 193 GLU A C 1
ATOM 1473 O O . GLU A 1 193 ? 5.933 7.521 -16.344 1.00 90.69 193 GLU A O 1
ATOM 1478 N N . ILE A 1 194 ? 4.761 6.243 -14.914 1.00 94.62 194 ILE A N 1
ATOM 1479 C CA . ILE A 1 194 ? 4.656 5.105 -15.837 1.00 94.62 194 ILE A CA 1
ATOM 1480 C C . ILE A 1 194 ? 3.552 5.273 -16.883 1.00 94.62 194 ILE A C 1
ATOM 1482 O O . ILE A 1 194 ? 3.585 4.586 -17.897 1.00 94.62 194 ILE A O 1
ATOM 1486 N N . SER A 1 195 ? 2.582 6.171 -16.675 1.00 93.69 195 SER A N 1
ATOM 1487 C CA . SER A 1 195 ? 1.376 6.297 -17.518 1.00 93.69 195 SER A CA 1
ATOM 1488 C C . SER A 1 195 ? 1.652 6.435 -19.018 1.00 93.69 195 SER A C 1
ATOM 1490 O O . SER A 1 195 ? 0.863 5.969 -19.837 1.00 93.69 195 SER A O 1
ATOM 1492 N N . LYS A 1 196 ? 2.779 7.050 -19.394 1.00 91.69 196 LYS A N 1
ATOM 1493 C CA . LYS A 1 196 ? 3.167 7.256 -20.798 1.00 91.69 196 LYS A CA 1
ATOM 1494 C C . LYS A 1 196 ? 3.778 6.012 -21.437 1.00 91.69 196 LYS A C 1
ATOM 1496 O O . LYS A 1 196 ? 3.592 5.789 -22.629 1.00 91.69 196 LYS A O 1
ATOM 1501 N N . ASP A 1 197 ? 4.460 5.200 -20.637 1.00 93.69 197 ASP A N 1
ATOM 1502 C CA . ASP A 1 197 ? 5.270 4.081 -21.116 1.00 93.69 197 ASP A CA 1
ATOM 1503 C C . ASP A 1 197 ? 4.609 2.726 -20.847 1.00 93.69 197 ASP A C 1
ATOM 1505 O O . ASP A 1 197 ? 4.967 1.730 -21.471 1.00 93.69 197 ASP A O 1
ATOM 1509 N N . ILE A 1 198 ? 3.601 2.672 -19.972 1.00 94.50 198 ILE A N 1
ATOM 1510 C CA . ILE A 1 198 ? 2.936 1.440 -19.526 1.00 94.50 198 ILE A CA 1
ATOM 1511 C C . ILE A 1 198 ? 2.372 0.597 -20.676 1.00 94.50 198 ILE A C 1
ATOM 1513 O O . ILE A 1 198 ? 2.336 -0.630 -20.598 1.00 94.50 198 ILE A O 1
ATOM 1517 N N . ALA A 1 199 ? 1.972 1.243 -21.775 1.00 91.62 199 ALA A N 1
ATOM 1518 C CA . ALA A 1 199 ? 1.489 0.576 -22.979 1.00 91.62 199 ALA A CA 1
ATOM 1519 C C . ALA A 1 199 ? 2.586 -0.210 -23.723 1.00 91.62 199 ALA A C 1
ATOM 1521 O O . ALA A 1 199 ? 2.260 -1.124 -24.481 1.00 91.62 199 ALA A O 1
ATOM 1522 N N . SER A 1 200 ? 3.860 0.119 -23.498 1.00 94.00 200 SER A N 1
ATOM 1523 C CA . SER A 1 200 ? 5.022 -0.562 -24.082 1.00 94.00 200 SER A CA 1
ATOM 1524 C C . SER A 1 200 ? 5.544 -1.723 -23.230 1.00 94.00 200 SER A C 1
ATOM 1526 O O . SER A 1 200 ? 6.288 -2.558 -23.734 1.00 94.00 200 SER A O 1
ATOM 1528 N N . TYR A 1 201 ? 5.145 -1.804 -21.955 1.00 95.00 201 TYR A N 1
ATOM 1529 C CA . TYR A 1 201 ? 5.623 -2.845 -21.044 1.00 95.00 201 TYR A CA 1
ATOM 1530 C C . TYR A 1 201 ? 5.123 -4.225 -21.469 1.00 95.00 201 TYR A C 1
ATOM 1532 O O . TYR A 1 201 ? 4.010 -4.352 -21.999 1.00 95.00 201 TYR A O 1
ATOM 1540 N N . THR A 1 202 ? 5.917 -5.258 -21.176 1.00 95.25 202 THR A N 1
ATOM 1541 C CA . THR A 1 202 ? 5.504 -6.656 -21.342 1.00 95.25 202 THR A CA 1
ATOM 1542 C C . THR A 1 202 ? 4.198 -6.917 -20.576 1.00 95.25 202 THR A C 1
ATOM 1544 O O . THR A 1 202 ? 3.924 -6.229 -19.582 1.00 95.25 202 THR A O 1
ATOM 1547 N N . PRO A 1 203 ? 3.353 -7.867 -21.021 1.00 95.62 203 PRO A N 1
ATOM 1548 C CA . PRO A 1 203 ? 2.095 -8.163 -20.336 1.00 95.62 203 PRO A CA 1
ATOM 1549 C C . PRO A 1 203 ? 2.308 -8.471 -18.850 1.00 95.62 203 PRO A C 1
ATOM 1551 O O . PRO A 1 203 ? 1.615 -7.895 -18.008 1.00 95.62 203 PRO A O 1
ATOM 1554 N N . HIS A 1 204 ? 3.326 -9.277 -18.533 1.00 96.88 204 HIS A N 1
ATOM 1555 C CA . HIS A 1 204 ? 3.711 -9.589 -17.160 1.00 96.88 204 HIS A CA 1
ATOM 1556 C C . HIS A 1 204 ? 4.120 -8.360 -16.334 1.00 96.88 204 HIS A C 1
ATOM 1558 O O . HIS A 1 204 ? 3.523 -8.099 -15.287 1.00 96.88 204 HIS A O 1
ATOM 1564 N N . HIS A 1 205 ? 5.077 -7.552 -16.812 1.00 96.94 205 HIS A N 1
ATOM 1565 C CA . HIS A 1 205 ? 5.511 -6.337 -16.112 1.00 96.94 205 HIS A CA 1
ATOM 1566 C C . HIS A 1 205 ? 4.327 -5.413 -15.855 1.00 96.94 205 HIS A C 1
ATOM 1568 O O . HIS A 1 205 ? 4.086 -5.007 -14.716 1.00 96.94 205 HIS A O 1
ATOM 1574 N N . ARG A 1 206 ? 3.528 -5.144 -16.892 1.00 96.88 206 ARG A N 1
ATOM 1575 C CA . ARG A 1 206 ? 2.337 -4.298 -16.803 1.00 96.88 206 ARG A CA 1
ATOM 1576 C C . ARG A 1 206 ? 1.360 -4.797 -15.745 1.00 96.88 206 ARG A C 1
ATOM 1578 O O . ARG A 1 206 ? 0.866 -3.986 -14.961 1.00 96.88 206 ARG A O 1
ATOM 1585 N N . ALA A 1 207 ? 1.097 -6.101 -15.705 1.00 97.38 207 ALA A N 1
ATOM 1586 C CA . ALA A 1 207 ? 0.228 -6.720 -14.715 1.00 97.38 207 ALA A CA 1
ATOM 1587 C C . ALA A 1 207 ? 0.765 -6.532 -13.291 1.00 97.38 207 ALA A C 1
ATOM 1589 O O . ALA A 1 207 ? 0.047 -6.013 -12.432 1.00 97.38 207 ALA A O 1
ATOM 1590 N N . VAL A 1 208 ? 2.034 -6.878 -13.063 1.00 98.00 208 VAL A N 1
ATOM 1591 C CA . VAL A 1 208 ? 2.685 -6.815 -11.748 1.00 98.00 208 VAL A CA 1
ATOM 1592 C C . VAL A 1 208 ? 2.721 -5.387 -11.209 1.00 98.00 208 VAL A C 1
ATOM 1594 O O . VAL A 1 208 ? 2.236 -5.143 -10.103 1.00 98.00 208 VAL A O 1
ATOM 1597 N N . ILE A 1 209 ? 3.246 -4.423 -11.976 1.00 97.31 209 ILE A N 1
ATOM 1598 C CA . ILE A 1 209 ? 3.377 -3.047 -11.480 1.00 97.31 209 ILE A CA 1
ATOM 1599 C C . ILE A 1 209 ? 2.011 -2.404 -11.262 1.00 97.31 209 ILE A C 1
ATOM 1601 O O . ILE A 1 209 ? 1.781 -1.810 -10.212 1.00 97.31 209 ILE A O 1
ATOM 1605 N N . THR A 1 210 ? 1.075 -2.563 -12.205 1.00 96.88 210 THR A N 1
ATOM 1606 C CA . THR A 1 210 ? -0.247 -1.937 -12.091 1.00 96.88 210 THR A CA 1
ATOM 1607 C C . THR A 1 210 ? -0.947 -2.428 -10.840 1.00 96.88 210 THR A C 1
ATOM 1609 O O . THR A 1 210 ? -1.348 -1.624 -10.009 1.00 96.88 210 THR A O 1
ATOM 1612 N N . THR A 1 211 ? -1.051 -3.743 -10.669 1.00 96.81 211 THR A N 1
ATOM 1613 C CA . THR A 1 211 ? -1.815 -4.337 -9.567 1.00 96.81 211 THR A CA 1
ATOM 1614 C C . THR A 1 211 ? -1.138 -4.149 -8.214 1.00 96.81 211 THR A C 1
ATOM 1616 O O . THR A 1 211 ? -1.837 -3.943 -7.224 1.00 96.81 211 THR A O 1
ATOM 1619 N N . PHE A 1 212 ? 0.200 -4.087 -8.169 1.00 97.31 212 PHE A N 1
ATOM 1620 C CA . PHE A 1 212 ? 0.920 -3.654 -6.973 1.00 97.31 212 PHE A CA 1
ATOM 1621 C C . PHE A 1 212 ? 0.549 -2.221 -6.574 1.00 97.31 212 PHE A C 1
ATOM 1623 O O . PHE A 1 212 ? 0.423 -1.924 -5.386 1.00 97.31 212 PHE A O 1
ATOM 1630 N N . LEU A 1 213 ? 0.402 -1.305 -7.536 1.00 96.00 213 LEU A N 1
ATOM 1631 C CA . LEU A 1 213 ? 0.106 0.103 -7.260 1.00 96.00 213 LEU A CA 1
ATOM 1632 C C . LEU A 1 213 ? -1.323 0.331 -6.756 1.00 96.00 213 LEU A C 1
ATOM 1634 O O . LEU A 1 213 ? -1.539 1.294 -6.023 1.00 96.00 213 LEU A O 1
ATOM 1638 N N . ILE A 1 214 ? -2.279 -0.545 -7.078 1.00 94.31 214 ILE A N 1
ATOM 1639 C CA . ILE A 1 214 ? -3.679 -0.413 -6.643 1.00 94.31 214 ILE A CA 1
ATOM 1640 C C . ILE A 1 214 ? -3.824 -0.795 -5.175 1.00 94.31 214 ILE A C 1
ATOM 1642 O O . ILE A 1 214 ? -4.303 -1.866 -4.842 1.00 94.31 214 ILE A O 1
ATOM 1646 N N . SER A 1 215 ? -3.399 0.085 -4.279 1.00 90.62 215 SER A N 1
ATOM 1647 C CA . SER A 1 215 ? -3.675 0.053 -2.840 1.00 90.62 215 SER A CA 1
ATOM 1648 C C . SER A 1 215 ? -3.112 1.335 -2.236 1.00 90.62 215 SER A C 1
ATOM 1650 O O . SER A 1 215 ? -2.092 1.833 -2.715 1.00 90.62 215 SER A O 1
ATOM 1652 N N . PHE A 1 216 ? -3.635 1.765 -1.099 1.00 86.62 216 PHE A N 1
ATOM 1653 C CA . PHE A 1 216 ? -3.103 2.921 -0.388 1.00 86.62 216 PHE A CA 1
ATOM 1654 C C . PHE A 1 216 ? -1.926 2.609 0.563 1.00 86.62 216 PHE A C 1
ATOM 1656 O O . PHE A 1 216 ? -1.691 3.337 1.525 1.00 86.62 216 PHE A O 1
ATOM 1663 N N . ALA A 1 217 ? -1.151 1.549 0.316 1.00 90.88 217 ALA A N 1
ATOM 1664 C CA . ALA A 1 217 ? -0.045 1.138 1.180 1.00 90.88 217 ALA A CA 1
ATOM 1665 C C . ALA A 1 217 ? 1.175 2.083 1.092 1.00 90.88 217 ALA A C 1
ATOM 1667 O O . ALA A 1 217 ? 2.111 1.833 0.331 1.00 90.88 217 ALA A O 1
ATOM 1668 N N . ASN A 1 218 ? 1.160 3.167 1.872 1.00 90.25 218 ASN A N 1
ATOM 1669 C CA . ASN A 1 218 ? 2.230 4.165 1.968 1.00 90.25 218 ASN A CA 1
ATOM 1670 C C . ASN A 1 218 ? 2.223 4.870 3.346 1.00 90.25 218 ASN A C 1
ATOM 1672 O O . ASN A 1 218 ? 1.276 4.724 4.126 1.00 90.25 218 ASN A O 1
ATOM 1676 N N . PHE A 1 219 ? 3.264 5.650 3.659 1.00 86.56 219 PHE A N 1
ATOM 1677 C CA . PHE A 1 219 ? 3.365 6.357 4.948 1.00 86.56 219 PHE A CA 1
ATOM 1678 C C . PHE A 1 219 ? 2.274 7.416 5.168 1.00 86.56 219 PHE A C 1
ATOM 1680 O O . PHE A 1 219 ? 1.822 7.600 6.301 1.00 86.56 219 PHE A O 1
ATOM 1687 N N . SER A 1 220 ? 1.819 8.098 4.112 1.00 83.00 220 SER A N 1
ATOM 1688 C CA . SER A 1 220 ? 0.764 9.116 4.227 1.00 83.00 220 SER A CA 1
ATOM 1689 C C . SER A 1 220 ? -0.565 8.511 4.704 1.00 83.00 220 SER A C 1
ATOM 1691 O O . SER A 1 220 ? -1.241 9.072 5.571 1.00 83.00 220 SER A O 1
ATOM 1693 N N . THR A 1 221 ? -0.888 7.304 4.235 1.00 88.06 221 THR A N 1
ATOM 1694 C CA . THR A 1 221 ? -2.090 6.558 4.616 1.00 88.06 221 THR A CA 1
ATOM 1695 C C . THR A 1 221 ? -2.115 6.179 6.085 1.00 88.06 221 THR A C 1
ATOM 1697 O O . THR A 1 221 ? -3.168 6.260 6.714 1.00 88.06 221 THR A O 1
ATOM 1700 N N . ILE A 1 222 ? -0.965 5.840 6.666 1.00 90.12 222 ILE A N 1
ATOM 1701 C CA . ILE A 1 222 ? -0.865 5.566 8.102 1.00 90.12 222 ILE A CA 1
ATOM 1702 C C . ILE A 1 222 ? -1.308 6.795 8.896 1.00 90.12 222 ILE A C 1
ATOM 1704 O O . ILE A 1 222 ? -2.135 6.683 9.801 1.00 90.12 222 ILE A O 1
ATOM 1708 N N . GLY A 1 223 ? -0.801 7.976 8.529 1.00 86.00 223 GLY A N 1
ATOM 1709 C CA . GLY A 1 223 ? -1.187 9.235 9.163 1.00 86.00 223 GLY A CA 1
ATOM 1710 C C . GLY A 1 223 ? -2.693 9.488 9.072 1.00 86.00 223 GLY A C 1
ATOM 1711 O O . GLY A 1 223 ? -3.317 9.840 10.074 1.00 86.00 223 GLY A O 1
ATOM 1712 N N . MET A 1 224 ? -3.292 9.236 7.904 1.00 86.50 224 MET A N 1
ATOM 1713 C CA . MET A 1 224 ? -4.739 9.365 7.697 1.00 86.50 224 MET A CA 1
ATOM 1714 C C . MET A 1 224 ? -5.553 8.379 8.548 1.00 86.50 224 MET A C 1
ATOM 1716 O O . MET A 1 224 ? -6.539 8.782 9.168 1.00 86.50 224 MET A O 1
ATOM 1720 N N . ILE A 1 225 ? -5.143 7.109 8.623 1.00 90.25 225 ILE A N 1
ATOM 1721 C CA . ILE A 1 225 ? -5.824 6.079 9.423 1.00 90.25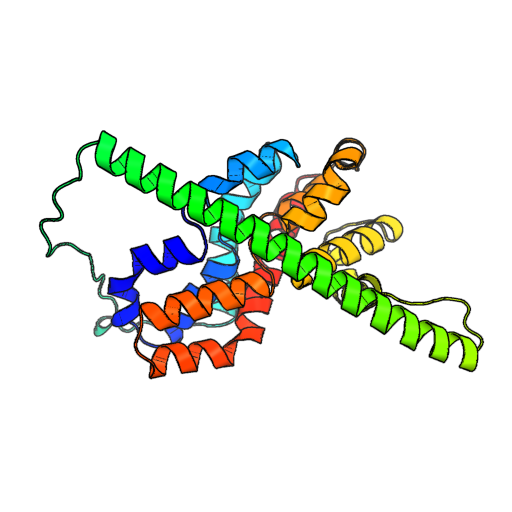 225 ILE A CA 1
ATOM 1722 C C . ILE A 1 225 ? -5.735 6.408 10.913 1.00 90.25 225 ILE A C 1
ATOM 1724 O O . ILE A 1 225 ? -6.761 6.448 11.589 1.00 90.25 225 ILE A O 1
ATOM 1728 N N . ILE A 1 226 ? -4.538 6.707 11.425 1.00 90.12 226 ILE A N 1
ATOM 1729 C CA . ILE A 1 226 ? -4.346 7.062 12.837 1.00 90.12 226 ILE A CA 1
ATOM 1730 C C . ILE A 1 226 ? -5.108 8.345 13.182 1.00 90.12 226 ILE A C 1
ATOM 1732 O O . ILE A 1 226 ? -5.775 8.401 14.212 1.00 90.12 226 ILE A O 1
ATOM 1736 N N . GLY A 1 227 ? -5.058 9.366 12.321 1.00 82.94 227 GLY A N 1
ATOM 1737 C CA . GLY A 1 227 ? -5.814 10.605 12.511 1.00 82.94 227 GLY A CA 1
ATOM 1738 C C . GLY A 1 227 ? -7.326 10.373 12.559 1.00 82.94 227 GLY A C 1
ATOM 1739 O O . GLY A 1 227 ? -8.009 10.941 13.407 1.00 82.94 227 GLY A O 1
ATOM 1740 N N . THR A 1 228 ? -7.835 9.485 11.704 1.00 85.44 228 THR A N 1
ATOM 1741 C CA . THR A 1 228 ? -9.254 9.106 11.685 1.00 85.44 228 THR A CA 1
ATOM 1742 C C . THR A 1 228 ? -9.639 8.337 12.948 1.00 85.44 228 THR A C 1
ATOM 1744 O O . THR A 1 228 ? -10.633 8.671 13.586 1.00 85.44 228 THR A O 1
ATOM 1747 N N . LEU A 1 229 ? -8.826 7.362 13.370 1.00 88.38 229 LEU A N 1
ATOM 1748 C CA . LEU A 1 229 ? -9.061 6.602 14.600 1.00 88.38 229 LEU A CA 1
ATOM 1749 C C . 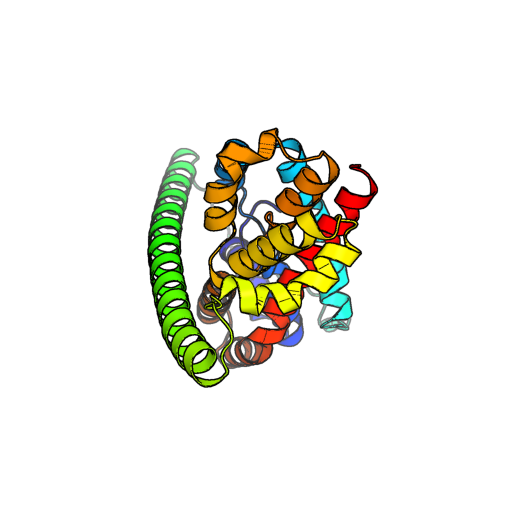LEU A 1 229 ? -9.075 7.506 15.838 1.00 88.38 229 LEU A C 1
ATOM 1751 O O . LEU A 1 229 ? -9.988 7.377 16.648 1.00 88.38 229 LEU A O 1
ATOM 1755 N N . LYS A 1 230 ? -8.157 8.477 15.948 1.00 86.00 230 LYS A N 1
ATOM 1756 C CA . LYS A 1 230 ? -8.152 9.467 17.044 1.00 86.00 230 LYS A CA 1
ATOM 1757 C C . LYS A 1 230 ? -9.466 10.241 17.179 1.00 86.00 230 LYS A C 1
ATOM 1759 O O . LYS A 1 230 ? -9.789 10.679 18.277 1.00 86.00 230 LYS A O 1
ATOM 1764 N N . GLY A 1 231 ? -10.197 10.437 16.081 1.00 79.69 231 GLY A N 1
ATOM 1765 C CA . GLY A 1 231 ? -11.502 11.103 16.080 1.00 79.69 231 GLY A CA 1
ATOM 1766 C C . GLY A 1 231 ? -12.693 10.175 16.343 1.00 79.69 231 GLY A C 1
ATOM 1767 O O . GLY A 1 231 ? -13.801 10.666 16.544 1.00 79.69 231 GLY A O 1
ATOM 1768 N N . ILE A 1 232 ? -12.491 8.854 16.319 1.00 83.19 232 ILE A N 1
ATOM 1769 C CA . ILE A 1 232 ? -13.562 7.851 16.396 1.00 83.19 232 ILE A CA 1
ATOM 1770 C C . ILE A 1 232 ? -13.527 7.080 17.714 1.00 83.19 232 ILE A C 1
ATOM 1772 O O . ILE A 1 232 ? -14.568 6.951 18.358 1.00 83.19 232 ILE A O 1
ATOM 1776 N N . VAL A 1 233 ? -12.366 6.526 18.073 1.00 90.75 233 VAL A N 1
ATOM 1777 C CA . VAL A 1 233 ? -12.186 5.646 19.236 1.00 90.75 233 VAL A CA 1
ATOM 1778 C C . VAL A 1 233 ? -11.604 6.412 20.421 1.00 90.75 233 VAL A C 1
ATOM 1780 O O . VAL A 1 233 ? -11.152 7.550 20.291 1.00 90.75 233 VAL A O 1
ATOM 1783 N N . ASP A 1 234 ? -11.609 5.793 21.599 1.00 92.25 234 ASP A N 1
ATOM 1784 C CA . ASP A 1 234 ? -10.993 6.381 22.781 1.00 92.25 234 ASP A CA 1
ATOM 1785 C C . ASP A 1 234 ? -9.457 6.476 22.647 1.00 92.25 234 ASP A C 1
ATOM 1787 O O . ASP A 1 234 ? -8.810 5.808 21.830 1.00 92.25 234 ASP A O 1
ATOM 1791 N N . LYS A 1 235 ? -8.853 7.318 23.493 1.00 92.88 235 LYS A N 1
ATOM 1792 C CA . LYS A 1 235 ? -7.413 7.596 23.451 1.00 92.88 235 LYS A CA 1
ATOM 1793 C C . LYS A 1 235 ? -6.560 6.341 23.664 1.00 92.88 235 LYS A C 1
ATOM 1795 O O . LYS A 1 235 ? -5.544 6.200 22.990 1.00 92.88 235 LYS A O 1
ATOM 1800 N N . LYS A 1 236 ? -6.955 5.429 24.561 1.00 96.00 236 LYS A N 1
ATOM 1801 C CA . LYS A 1 236 ? -6.188 4.207 24.853 1.00 96.00 236 LYS A CA 1
ATOM 1802 C C . LYS A 1 236 ? -6.116 3.331 23.604 1.00 96.00 236 LYS A C 1
ATOM 1804 O O . LYS A 1 236 ? -5.025 2.894 23.240 1.00 96.00 236 LYS A O 1
ATOM 1809 N N . THR A 1 237 ? -7.241 3.148 22.918 1.00 94.88 237 THR A N 1
ATOM 1810 C CA . THR A 1 237 ? -7.314 2.378 21.670 1.00 94.88 237 THR A CA 1
ATOM 1811 C C . THR A 1 237 ? -6.492 3.022 20.556 1.00 94.88 237 THR A C 1
ATOM 1813 O O . THR A 1 237 ? -5.686 2.355 19.906 1.00 94.88 237 THR A O 1
ATOM 1816 N N . SER A 1 238 ? -6.621 4.335 20.350 1.00 91.19 238 SER A N 1
ATOM 1817 C CA . SER A 1 238 ? -5.842 5.011 19.308 1.00 91.19 238 SER A CA 1
ATOM 1818 C C . SER A 1 238 ? -4.333 5.009 19.587 1.00 91.19 238 SER A C 1
ATOM 1820 O O . SER A 1 238 ? -3.541 4.867 18.649 1.00 91.19 238 SER A O 1
ATOM 1822 N N . ASP A 1 239 ? -3.920 5.179 20.844 1.00 95.62 239 ASP A N 1
ATOM 1823 C CA . ASP A 1 239 ? -2.511 5.129 21.245 1.00 95.62 239 ASP A CA 1
ATOM 1824 C C . ASP A 1 239 ? -1.960 3.702 21.122 1.00 95.62 239 ASP A C 1
ATOM 1826 O O . ASP A 1 239 ? -0.794 3.525 20.770 1.00 95.62 239 ASP A O 1
ATOM 1830 N N . PHE A 1 240 ? -2.792 2.680 21.355 1.00 97.12 240 PHE A N 1
ATOM 1831 C CA . PHE A 1 240 ? -2.438 1.286 21.099 1.00 97.12 240 PHE A CA 1
ATOM 1832 C C . PHE A 1 240 ? -2.125 1.063 19.617 1.00 97.12 240 PHE A C 1
ATOM 1834 O O . PHE A 1 240 ? -1.008 0.668 19.296 1.00 97.12 240 PHE A O 1
ATOM 1841 N N . VAL A 1 241 ? -3.053 1.390 18.709 1.00 96.00 241 VAL A N 1
ATOM 1842 C CA . VAL A 1 241 ? -2.864 1.183 17.259 1.00 96.00 241 VAL A CA 1
ATOM 1843 C C . VAL A 1 241 ? -1.647 1.954 16.736 1.00 96.00 241 VAL A C 1
ATOM 1845 O O . VAL A 1 241 ? -0.885 1.434 15.923 1.00 96.00 241 VAL A O 1
ATOM 1848 N N . SER A 1 242 ? -1.390 3.157 17.262 1.00 93.69 242 SER A N 1
ATOM 1849 C CA . SER A 1 242 ? -0.236 3.984 16.872 1.00 93.69 242 SER A CA 1
ATOM 1850 C C . SER A 1 242 ? 1.125 3.325 17.151 1.00 93.69 242 SER A C 1
ATOM 1852 O O . SER A 1 242 ? 2.109 3.663 16.498 1.00 93.69 242 SER A O 1
ATOM 1854 N N . LYS A 1 243 ? 1.209 2.366 18.083 1.00 96.06 243 LYS A N 1
ATOM 1855 C CA . LYS A 1 243 ? 2.445 1.600 18.339 1.00 96.06 243 LYS A CA 1
ATOM 1856 C C . LYS A 1 243 ? 2.740 0.571 17.244 1.00 96.06 243 LYS A C 1
ATOM 1858 O O . LYS A 1 243 ? 3.888 0.170 17.084 1.00 96.06 243 LYS A O 1
ATOM 1863 N N . TYR A 1 244 ? 1.728 0.178 16.473 1.00 96.31 244 TYR A N 1
ATOM 1864 C CA . TYR A 1 244 ? 1.805 -0.862 15.443 1.00 96.31 244 TYR A CA 1
ATOM 1865 C C . TYR A 1 244 ? 1.902 -0.298 14.020 1.00 96.31 244 TYR A C 1
ATOM 1867 O O . TYR A 1 244 ? 1.658 -1.005 13.045 1.00 96.31 244 TYR A O 1
ATOM 1875 N N . VAL A 1 245 ? 2.325 0.959 13.875 1.00 94.38 245 VAL A N 1
ATOM 1876 C CA . VAL A 1 245 ? 2.566 1.607 12.576 1.00 94.38 245 VAL A CA 1
ATOM 1877 C C . VAL A 1 245 ? 3.436 0.764 11.621 1.00 94.38 245 VAL A C 1
ATOM 1879 O O . VAL A 1 245 ? 3.024 0.590 10.472 1.00 94.38 245 VAL A O 1
ATOM 1882 N N . PRO A 1 246 ? 4.576 0.172 12.043 1.00 94.38 246 PRO A N 1
ATOM 1883 C CA . PRO A 1 246 ? 5.377 -0.673 11.151 1.00 94.38 246 PRO A CA 1
ATOM 1884 C C . PRO A 1 246 ? 4.620 -1.909 10.651 1.00 94.38 246 PRO A C 1
ATOM 1886 O O . PRO A 1 246 ? 4.747 -2.297 9.493 1.00 94.38 246 PRO A O 1
ATOM 1889 N N . MET A 1 247 ? 3.795 -2.505 11.513 1.00 95.38 247 MET A N 1
ATOM 1890 C CA . MET A 1 247 ? 2.994 -3.686 11.197 1.00 95.38 247 MET A CA 1
ATOM 1891 C C . MET A 1 247 ? 1.845 -3.353 10.239 1.00 95.38 247 MET A C 1
ATOM 1893 O O . MET A 1 247 ? 1.580 -4.113 9.311 1.00 95.38 247 MET A O 1
ATOM 1897 N N . MET A 1 248 ? 1.210 -2.187 10.401 1.00 95.25 248 MET A N 1
ATOM 1898 C CA . MET A 1 248 ? 0.220 -1.679 9.447 1.00 95.25 248 MET A CA 1
ATOM 1899 C C . MET A 1 248 ? 0.838 -1.461 8.064 1.00 95.25 248 MET A C 1
ATOM 1901 O O . MET A 1 248 ? 0.262 -1.879 7.059 1.00 95.25 248 MET A O 1
ATOM 1905 N N . LEU A 1 249 ? 2.027 -0.852 8.006 1.00 94.12 249 LEU A N 1
ATOM 1906 C CA . LEU A 1 249 ? 2.733 -0.659 6.743 1.00 94.12 249 LEU A CA 1
ATOM 1907 C C . LEU A 1 249 ? 3.072 -1.995 6.079 1.00 94.12 249 LEU A C 1
ATOM 1909 O O . LEU A 1 249 ? 2.781 -2.183 4.898 1.00 94.12 249 LEU A O 1
ATOM 1913 N N . LEU A 1 250 ? 3.625 -2.933 6.854 1.00 95.75 250 LEU A N 1
ATOM 1914 C CA . LEU A 1 250 ? 3.927 -4.283 6.389 1.00 95.75 250 LEU A CA 1
ATOM 1915 C C . LEU A 1 250 ? 2.676 -4.973 5.836 1.00 95.75 250 LEU A C 1
ATOM 1917 O O . LEU A 1 250 ? 2.733 -5.536 4.748 1.00 95.75 250 LEU A O 1
ATOM 1921 N N . SER A 1 251 ? 1.540 -4.873 6.532 1.00 96.88 251 SER A N 1
ATOM 1922 C CA . SER A 1 251 ? 0.265 -5.417 6.059 1.00 96.88 251 SER A CA 1
ATOM 1923 C C . SER A 1 251 ? -0.107 -4.867 4.682 1.00 96.88 251 SER A C 1
ATOM 1925 O O . SER A 1 251 ? -0.402 -5.635 3.772 1.00 96.88 251 SER A O 1
ATOM 1927 N N . GLY A 1 252 ? -0.053 -3.546 4.491 1.00 95.50 252 GLY A N 1
ATOM 1928 C CA . GLY A 1 252 ? -0.365 -2.932 3.197 1.00 95.50 252 GLY A CA 1
ATOM 1929 C C . GLY A 1 252 ? 0.573 -3.386 2.071 1.00 95.50 252 GLY A C 1
ATOM 1930 O O . GLY A 1 252 ? 0.118 -3.676 0.960 1.00 95.50 252 GLY A O 1
ATOM 1931 N N . ILE A 1 253 ? 1.875 -3.484 2.355 1.00 96.06 253 ILE A N 1
ATOM 1932 C CA . ILE A 1 253 ? 2.882 -3.942 1.386 1.00 96.06 253 ILE A CA 1
ATOM 1933 C C . ILE A 1 253 ? 2.635 -5.404 1.009 1.00 96.06 253 ILE A C 1
ATOM 1935 O O . ILE A 1 253 ? 2.600 -5.721 -0.176 1.00 96.06 253 ILE A O 1
ATOM 1939 N N . LEU A 1 254 ? 2.409 -6.283 1.989 1.00 97.50 254 LEU A N 1
ATOM 1940 C CA . LEU A 1 254 ? 2.145 -7.702 1.745 1.00 97.50 254 LEU A CA 1
ATOM 1941 C C . LEU A 1 254 ? 0.866 -7.917 0.940 1.00 97.50 254 LEU A C 1
ATOM 1943 O O . LEU A 1 254 ? 0.864 -8.745 0.036 1.00 97.50 254 LEU A O 1
ATOM 1947 N N . VAL A 1 255 ? -0.194 -7.147 1.205 1.00 97.56 255 VAL A N 1
ATOM 1948 C CA . VAL A 1 255 ? -1.412 -7.200 0.383 1.00 97.56 255 VAL A CA 1
ATOM 1949 C C . VAL A 1 255 ? -1.115 -6.789 -1.058 1.00 97.56 255 VAL A C 1
ATOM 1951 O O . VAL A 1 255 ? -1.522 -7.489 -1.979 1.00 97.56 255 VAL A O 1
ATOM 1954 N N . SER A 1 256 ? -0.351 -5.710 -1.258 1.00 97.25 256 SER A N 1
ATOM 1955 C CA . SER A 1 256 ? 0.043 -5.244 -2.598 1.00 97.25 256 SER A CA 1
ATOM 1956 C C . SER A 1 256 ? 0.864 -6.295 -3.351 1.00 97.25 256 SER A C 1
ATOM 1958 O O . SER A 1 256 ? 0.612 -6.560 -4.524 1.00 97.25 256 SER A O 1
ATOM 1960 N N . LEU A 1 257 ? 1.840 -6.906 -2.670 1.00 97.81 257 LEU A N 1
ATOM 1961 C CA . LEU A 1 257 ? 2.683 -7.967 -3.221 1.00 97.81 257 LEU A CA 1
ATOM 1962 C C . LEU A 1 257 ? 1.862 -9.205 -3.569 1.00 97.81 257 LEU A C 1
ATOM 1964 O O . LEU A 1 257 ? 2.035 -9.764 -4.644 1.00 97.81 257 LEU A O 1
ATOM 1968 N N . LEU A 1 258 ? 0.957 -9.618 -2.683 1.00 97.50 258 LEU A N 1
ATOM 1969 C CA . LEU A 1 258 ? 0.130 -10.797 -2.895 1.00 97.50 258 LEU A CA 1
ATOM 1970 C C . LEU A 1 258 ? -0.835 -10.586 -4.067 1.00 97.50 258 LEU A C 1
ATOM 1972 O O . LEU A 1 258 ? -0.961 -11.463 -4.916 1.00 97.50 258 LEU A O 1
ATOM 1976 N N . THR A 1 259 ? -1.450 -9.406 -4.176 1.00 97.25 259 THR A N 1
ATOM 1977 C CA . THR A 1 259 ? -2.294 -9.052 -5.326 1.00 97.25 259 THR A CA 1
ATOM 1978 C C . THR A 1 259 ? -1.492 -9.067 -6.628 1.00 97.25 259 THR A C 1
ATOM 1980 O O . THR A 1 259 ? -1.942 -9.663 -7.606 1.00 97.25 259 THR A O 1
ATOM 1983 N N . ALA A 1 260 ? -0.287 -8.492 -6.628 1.00 97.69 260 ALA A N 1
ATOM 1984 C CA . ALA A 1 260 ? 0.597 -8.519 -7.789 1.00 97.69 260 ALA A CA 1
ATOM 1985 C C . ALA A 1 260 ? 1.028 -9.936 -8.180 1.00 97.69 260 ALA A C 1
ATOM 1987 O O . ALA A 1 260 ? 1.021 -10.269 -9.362 1.00 97.69 260 ALA A O 1
ATOM 1988 N N . ALA A 1 261 ? 1.332 -10.787 -7.198 1.00 97.25 261 ALA A N 1
ATOM 1989 C CA . ALA A 1 261 ? 1.688 -12.183 -7.422 1.00 97.25 261 ALA A CA 1
ATOM 1990 C C . ALA A 1 261 ? 0.526 -12.964 -8.046 1.00 97.25 261 ALA A C 1
ATOM 1992 O O . ALA A 1 261 ? 0.718 -13.686 -9.022 1.00 97.25 261 ALA A O 1
ATOM 1993 N N . PHE A 1 262 ? -0.690 -12.788 -7.516 1.00 95.88 262 PHE A N 1
ATOM 1994 C CA . PHE A 1 262 ? -1.878 -13.461 -8.037 1.00 95.88 262 PHE A CA 1
ATOM 1995 C C . PHE A 1 262 ? -2.149 -13.093 -9.490 1.00 95.88 262 PHE A C 1
ATOM 1997 O O . PHE A 1 262 ? -2.398 -13.985 -10.293 1.00 95.88 262 PHE A O 1
ATOM 2004 N N . VAL A 1 263 ? -2.094 -11.809 -9.848 1.00 96.88 263 VAL A N 1
ATOM 2005 C CA . VAL A 1 263 ? -2.351 -11.403 -11.236 1.00 96.88 263 VAL A CA 1
ATOM 2006 C C . VAL A 1 263 ? -1.178 -11.769 -12.148 1.00 96.88 263 VAL A C 1
ATOM 2008 O O . VAL A 1 263 ? -1.406 -12.283 -13.241 1.00 96.88 263 VAL A O 1
ATOM 2011 N N . GLY A 1 264 ? 0.063 -11.581 -11.691 1.00 95.19 264 GLY A N 1
ATOM 2012 C CA . GLY A 1 264 ? 1.273 -11.933 -12.439 1.00 95.19 264 GLY A CA 1
ATOM 2013 C C . GLY A 1 264 ? 1.366 -13.420 -12.796 1.00 95.19 264 GLY A C 1
ATOM 2014 O O . GLY A 1 264 ? 1.910 -13.754 -13.842 1.00 95.19 264 GLY A O 1
ATOM 2015 N N . LEU A 1 265 ? 0.766 -14.309 -11.996 1.00 94.56 265 LEU A N 1
ATOM 2016 C CA . LEU A 1 265 ? 0.683 -15.742 -12.297 1.00 94.56 265 LEU A CA 1
ATOM 2017 C C . LEU A 1 265 ? -0.099 -16.040 -13.590 1.00 94.56 265 LEU A C 1
ATOM 2019 O O . LEU A 1 265 ? 0.199 -17.012 -14.280 1.00 94.56 265 LEU A O 1
ATOM 2023 N N . PHE A 1 266 ? -1.111 -15.227 -13.904 1.00 93.44 266 PHE A N 1
ATOM 2024 C CA . PHE A 1 266 ? -2.017 -15.447 -15.039 1.00 93.44 266 PHE A CA 1
ATOM 2025 C C . PHE A 1 266 ? -1.774 -14.493 -16.214 1.00 93.44 266 PHE A C 1
ATOM 2027 O O . PHE A 1 266 ? -2.386 -14.660 -17.267 1.00 93.44 266 PHE A O 1
ATOM 2034 N N . ALA A 1 267 ? -0.902 -13.501 -16.046 1.00 90.62 267 ALA A N 1
ATOM 2035 C CA . ALA A 1 267 ? -0.533 -12.543 -17.076 1.00 90.62 267 ALA A CA 1
ATOM 2036 C C . ALA A 1 267 ? 0.964 -12.679 -17.370 1.00 90.62 267 ALA A C 1
ATOM 2038 O O . ALA A 1 267 ? 1.787 -12.200 -16.589 1.00 90.62 267 ALA A O 1
ATOM 2039 N N . TRP A 1 268 ? 1.291 -13.343 -18.483 1.00 85.25 268 TRP A N 1
ATOM 2040 C CA . TRP A 1 268 ? 2.660 -13.545 -18.961 1.00 85.25 268 TRP A CA 1
ATOM 2041 C C . TRP A 1 268 ? 2.860 -12.893 -20.328 1.00 85.25 268 TRP A C 1
ATOM 2043 O O . TRP A 1 268 ? 2.045 -13.181 -21.234 1.00 85.25 268 TRP A O 1
#

Radius of gyration: 20.16 Å; Cα contacts (8 Å, |Δi|>4): 340; chains: 1; bounding box: 71×35×49 Å